Protein AF-A0A523GHW2-F1 (afdb_monomer_lite)

Structure (mmCIF, N/CA/C/O backbone):
data_AF-A0A523GHW2-F1
#
_entry.id   AF-A0A523GHW2-F1
#
loop_
_atom_site.group_PDB
_atom_site.id
_atom_site.type_symbol
_atom_site.label_atom_id
_atom_site.label_alt_id
_atom_site.label_comp_id
_atom_site.label_asym_id
_atom_site.label_entity_id
_atom_site.label_seq_id
_atom_site.pdbx_PDB_ins_code
_atom_site.Cartn_x
_atom_site.Cartn_y
_atom_site.Cartn_z
_atom_site.occupancy
_atom_site.B_iso_or_equiv
_atom_site.auth_seq_id
_atom_site.auth_comp_id
_atom_site.auth_asym_id
_atom_site.auth_atom_id
_atom_site.pdbx_PDB_model_num
ATOM 1 N N . MET A 1 1 ? -1.412 15.792 25.652 1.00 58.47 1 MET A N 1
ATOM 2 C CA . MET A 1 1 ? -0.985 14.389 25.866 1.00 58.47 1 MET A CA 1
ATOM 3 C C . MET A 1 1 ? 0.056 14.273 26.996 1.00 58.47 1 MET A C 1
ATOM 5 O O . MET A 1 1 ? 1.171 13.841 26.747 1.00 58.47 1 MET A O 1
ATOM 9 N N . SER A 1 2 ? -0.250 14.679 28.235 1.00 58.81 2 SER A N 1
ATOM 10 C CA . SER A 1 2 ? 0.747 14.710 29.337 1.00 58.81 2 SER A CA 1
ATOM 11 C C . SER A 1 2 ? 0.295 14.015 30.625 1.00 58.81 2 SER A C 1
ATOM 13 O O . SER A 1 2 ? 0.980 14.093 31.640 1.00 58.81 2 SER A O 1
ATOM 15 N N . SER A 1 3 ? -0.859 13.351 30.600 1.00 72.12 3 SER A N 1
ATOM 16 C CA . SER A 1 3 ? -1.414 12.587 31.715 1.00 72.12 3 SER A CA 1
ATOM 17 C C . SER A 1 3 ? -2.162 11.365 31.181 1.00 72.12 3 SER A C 1
ATOM 19 O O . SER A 1 3 ? -2.544 11.329 30.008 1.00 72.12 3 SER A O 1
ATOM 21 N N . GLY A 1 4 ? -2.354 10.369 32.044 1.00 80.81 4 GLY A N 1
ATOM 22 C CA . GLY A 1 4 ? -3.012 9.113 31.690 1.00 80.81 4 GLY A CA 1
ATOM 23 C C . GLY A 1 4 ? -2.062 8.072 31.101 1.00 80.81 4 GLY A C 1
ATOM 24 O O . GLY A 1 4 ? -0.907 8.356 30.781 1.00 80.81 4 GLY A O 1
ATOM 25 N N . GLN A 1 5 ? -2.561 6.845 31.003 1.00 91.38 5 GLN A N 1
ATOM 26 C CA . GLN A 1 5 ? -1.848 5.727 30.402 1.00 91.38 5 GLN A CA 1
ATOM 27 C C . GLN A 1 5 ? -2.042 5.732 28.886 1.00 91.38 5 GLN A C 1
ATOM 29 O O . GLN A 1 5 ? -3.152 5.932 28.392 1.00 91.38 5 GLN A O 1
ATOM 34 N N . TRP A 1 6 ? -0.955 5.488 28.159 1.00 94.62 6 TRP A N 1
ATOM 35 C CA . TRP A 1 6 ? -0.937 5.461 26.703 1.00 94.62 6 TRP A CA 1
ATOM 36 C C . TRP A 1 6 ? -0.225 4.208 26.222 1.00 94.62 6 TRP A C 1
ATOM 38 O O . TRP A 1 6 ? 0.862 3.890 26.707 1.00 94.62 6 TRP A O 1
ATOM 48 N N . ALA A 1 7 ? -0.808 3.543 25.232 1.00 96.12 7 ALA A N 1
ATOM 49 C CA . ALA A 1 7 ? -0.168 2.448 24.522 1.00 96.12 7 ALA A CA 1
ATOM 50 C C . ALA A 1 7 ? 0.007 2.803 23.051 1.00 96.12 7 ALA A C 1
ATOM 52 O O . ALA A 1 7 ? -0.847 3.445 22.443 1.00 96.12 7 ALA A O 1
ATOM 53 N N . LYS A 1 8 ? 1.129 2.377 22.474 1.00 95.25 8 LYS A N 1
ATOM 54 C CA . LYS A 1 8 ? 1.450 2.608 21.068 1.00 95.25 8 LYS A CA 1
ATOM 55 C C . LYS A 1 8 ? 1.201 1.331 20.273 1.00 95.25 8 LYS A C 1
ATOM 57 O O . LYS A 1 8 ? 1.849 0.321 20.528 1.00 95.25 8 LYS A O 1
ATOM 62 N N . LEU A 1 9 ? 0.310 1.406 19.294 1.00 95.81 9 LEU A N 1
ATOM 63 C CA . LEU A 1 9 ? -0.059 0.313 18.399 1.00 95.81 9 LEU A CA 1
ATOM 64 C C . LEU A 1 9 ? 0.570 0.557 17.025 1.00 95.81 9 LEU A C 1
ATOM 66 O O . LEU A 1 9 ? 0.380 1.624 16.444 1.00 95.81 9 LEU A O 1
ATOM 70 N N . GLY A 1 10 ? 1.350 -0.405 16.534 1.00 95.38 10 GLY A N 1
ATOM 71 C CA . GLY A 1 10 ? 1.987 -0.349 15.217 1.00 95.38 10 GLY A CA 1
ATOM 72 C C . GLY A 1 10 ? 1.177 -1.111 14.175 1.00 95.38 10 GLY A C 1
ATOM 73 O O . GLY A 1 10 ? 0.773 -2.246 14.414 1.00 95.38 10 GLY A O 1
ATOM 74 N N . VAL A 1 11 ? 0.958 -0.488 13.022 1.00 95.00 11 VAL A N 1
ATOM 75 C CA . VAL A 1 11 ? 0.202 -1.039 11.899 1.00 95.00 11 VAL A CA 1
ATOM 76 C C . VAL A 1 11 ? 1.025 -0.916 10.617 1.00 95.00 11 VAL A C 1
ATOM 78 O O . VAL A 1 11 ? 1.455 0.176 10.254 1.00 95.00 11 VAL A O 1
ATOM 81 N N . THR A 1 12 ? 1.227 -2.028 9.910 1.00 94.19 12 THR A N 1
ATOM 82 C CA . THR A 1 12 ? 2.100 -2.102 8.723 1.00 94.19 12 THR A CA 1
ATOM 83 C C . THR A 1 12 ? 1.349 -2.048 7.393 1.00 94.19 12 THR A C 1
ATOM 85 O O . THR A 1 12 ? 1.973 -1.936 6.344 1.00 94.19 12 THR A O 1
ATOM 88 N N . SER A 1 13 ? 0.017 -2.131 7.405 1.00 92.31 13 SER A N 1
ATOM 89 C CA . SER A 1 13 ? -0.799 -2.121 6.188 1.00 92.31 13 SER A CA 1
ATOM 90 C C . SER A 1 13 ? -2.111 -1.361 6.383 1.00 92.31 13 SER A C 1
ATOM 92 O O . SER A 1 13 ? -2.505 -1.019 7.498 1.00 92.31 13 SER A O 1
ATOM 94 N N . LYS A 1 14 ? -2.776 -1.054 5.273 1.00 93.12 14 LYS A N 1
ATOM 95 C CA . LYS A 1 14 ? -4.123 -0.489 5.268 1.00 93.12 14 LYS A CA 1
ATOM 96 C C . LYS A 1 14 ? -5.150 -1.567 5.616 1.00 93.12 14 LYS A C 1
ATOM 98 O O . LYS A 1 14 ? -4.990 -2.719 5.214 1.00 93.12 14 LYS A O 1
ATOM 103 N N . GLY A 1 15 ? -6.207 -1.213 6.343 1.00 93.94 15 GLY A N 1
ATOM 104 C CA . GLY A 1 15 ? -7.308 -2.137 6.628 1.00 93.94 15 GLY A CA 1
ATOM 105 C C . GLY A 1 15 ? -8.015 -1.901 7.957 1.00 93.94 15 GLY A C 1
ATOM 106 O O . GLY A 1 15 ? -7.798 -0.900 8.638 1.00 93.94 15 GLY A O 1
ATOM 107 N N . ILE A 1 16 ? -8.886 -2.848 8.311 1.00 96.69 16 ILE A N 1
ATOM 108 C CA . ILE A 1 16 ? -9.602 -2.869 9.589 1.00 96.69 16 ILE A CA 1
ATOM 109 C C . ILE A 1 16 ? -8.801 -3.702 10.588 1.00 96.69 16 ILE A C 1
ATOM 111 O O . ILE A 1 16 ? -8.471 -4.857 10.324 1.00 96.69 16 ILE A O 1
ATOM 115 N N . TYR A 1 17 ? -8.530 -3.116 11.747 1.00 97.38 17 TYR A N 1
ATOM 116 C CA . TYR A 1 17 ? -7.761 -3.721 12.826 1.00 97.38 17 TYR A CA 1
ATOM 117 C C . TYR A 1 17 ? -8.645 -3.964 14.035 1.00 97.38 17 TYR A C 1
ATOM 119 O O . TYR A 1 17 ? -9.503 -3.144 14.359 1.00 97.38 17 TYR A O 1
ATOM 127 N N . LYS A 1 18 ? -8.406 -5.091 14.706 1.00 97.75 18 LYS A N 1
ATOM 128 C CA . LYS A 1 18 ? -9.123 -5.500 15.910 1.00 97.75 18 LYS A CA 1
ATOM 129 C C . LYS A 1 18 ? -8.248 -5.284 17.141 1.00 97.75 18 LYS A C 1
ATOM 131 O O . LYS A 1 18 ? -7.127 -5.780 17.185 1.00 97.75 18 LYS A O 1
ATOM 136 N N . ILE A 1 19 ? -8.790 -4.588 18.133 1.00 97.62 19 ILE A N 1
ATOM 137 C CA . ILE A 1 19 ? -8.253 -4.474 19.489 1.00 97.62 19 ILE A CA 1
ATOM 138 C C . ILE A 1 19 ? -9.179 -5.301 20.378 1.00 97.62 19 ILE A C 1
ATOM 140 O O . ILE A 1 19 ? -10.290 -4.876 20.686 1.00 97.62 19 ILE A O 1
ATOM 144 N N . ASP A 1 20 ? -8.752 -6.509 20.723 1.00 97.12 20 ASP A N 1
ATOM 145 C CA . ASP A 1 20 ? -9.499 -7.414 21.599 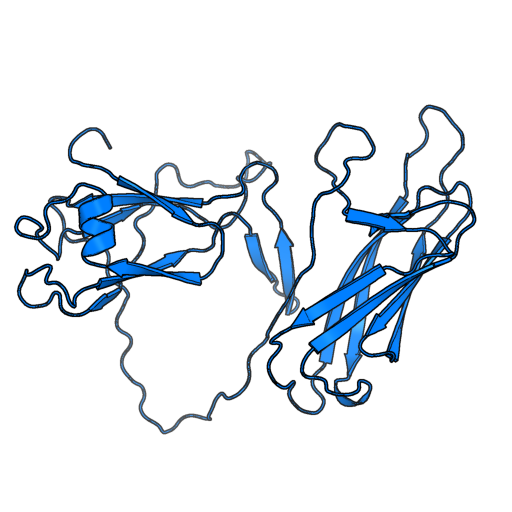1.00 97.12 20 ASP A CA 1
ATOM 146 C C . ASP A 1 20 ? -8.971 -7.386 23.040 1.00 97.12 20 ASP A C 1
ATOM 148 O O . ASP A 1 20 ? -7.997 -6.694 23.355 1.00 97.12 20 ASP A O 1
ATOM 152 N N . PHE A 1 21 ? -9.609 -8.159 23.921 1.00 96.56 21 PHE A N 1
ATOM 153 C CA . PHE A 1 21 ? -9.267 -8.249 25.343 1.00 96.56 21 PHE A CA 1
ATOM 154 C C . PHE A 1 21 ? -7.770 -8.488 25.587 1.00 96.56 21 PHE A C 1
ATOM 156 O O . PHE A 1 21 ? -7.153 -7.868 26.457 1.00 96.56 21 PHE A O 1
ATOM 163 N N . GLN A 1 22 ? -7.161 -9.384 24.807 1.00 96.56 22 GLN A N 1
ATOM 164 C CA . GLN A 1 22 ? -5.746 -9.705 24.954 1.00 96.56 22 GLN A CA 1
ATOM 165 C C . GLN A 1 22 ? -4.869 -8.529 24.514 1.00 96.56 22 GLN A C 1
ATOM 167 O O . GLN A 1 22 ? -3.935 -8.178 25.235 1.00 96.56 22 GLN A O 1
ATOM 172 N N . THR A 1 23 ? -5.219 -7.868 23.407 1.00 96.50 23 THR A N 1
ATOM 173 C CA . THR A 1 23 ? -4.536 -6.652 22.937 1.00 96.50 23 THR A CA 1
ATOM 174 C C . THR A 1 23 ? -4.577 -5.538 23.991 1.00 96.50 23 THR A C 1
ATOM 176 O O . THR A 1 23 ? -3.564 -4.889 24.240 1.00 96.50 23 THR A O 1
ATOM 179 N N . ILE A 1 24 ? -5.720 -5.339 24.658 1.00 95.56 24 ILE A N 1
ATOM 180 C CA . ILE A 1 24 ? -5.884 -4.367 25.754 1.00 95.56 24 ILE A CA 1
ATOM 181 C C . ILE A 1 24 ? -4.948 -4.677 26.932 1.00 95.56 24 ILE A C 1
ATOM 183 O O . ILE A 1 24 ? -4.261 -3.778 27.429 1.00 95.56 24 ILE A O 1
ATOM 187 N N . ARG A 1 25 ? -4.867 -5.947 27.351 1.00 95.19 25 ARG A N 1
ATOM 188 C CA . ARG A 1 25 ? -3.956 -6.364 28.431 1.00 95.19 25 ARG A CA 1
ATOM 189 C C . ARG A 1 25 ? -2.489 -6.220 28.059 1.00 95.19 25 ARG A C 1
ATOM 191 O O . ARG A 1 25 ? -1.694 -5.774 28.880 1.00 95.19 25 ARG A O 1
ATOM 198 N N . GLU A 1 26 ? -2.121 -6.587 26.835 1.00 96.38 26 GLU A N 1
ATOM 199 C CA . GLU A 1 26 ? -0.750 -6.446 26.325 1.00 96.38 26 GLU A CA 1
ATOM 200 C C . GLU A 1 26 ? -0.343 -4.976 26.176 1.00 96.38 26 GLU A C 1
ATOM 202 O O . GLU A 1 26 ? 0.805 -4.617 26.436 1.00 96.38 26 GLU A O 1
ATOM 207 N N . ALA A 1 27 ? -1.305 -4.107 25.857 1.00 94.81 27 ALA A N 1
ATOM 208 C CA . ALA A 1 27 ? -1.167 -2.654 25.905 1.00 94.81 27 ALA A CA 1
ATOM 209 C C . ALA A 1 27 ? -1.049 -2.097 27.343 1.00 94.81 27 ALA A C 1
ATOM 211 O O . ALA A 1 27 ? -0.818 -0.900 27.531 1.00 94.81 27 ALA A O 1
ATOM 212 N N . GLY A 1 28 ? -1.173 -2.958 28.358 1.00 94.31 28 GLY A N 1
ATOM 213 C CA . GLY A 1 28 ? -0.966 -2.655 29.770 1.00 94.31 28 GLY A CA 1
ATOM 214 C C . GLY A 1 28 ? -2.201 -2.134 30.497 1.00 94.31 28 GLY A C 1
ATOM 215 O O . GLY A 1 28 ? -2.077 -1.718 31.648 1.00 94.31 28 GLY A O 1
ATOM 216 N N . PHE A 1 29 ? -3.368 -2.078 29.853 1.00 94.19 29 PHE A N 1
ATOM 217 C CA . PHE A 1 29 ? -4.608 -1.671 30.516 1.00 94.19 29 PHE A CA 1
ATOM 218 C C . PHE A 1 29 ? -5.210 -2.866 31.260 1.00 94.19 29 PHE A C 1
ATOM 220 O O . PHE A 1 29 ? -5.069 -4.005 30.820 1.00 94.19 29 PHE A O 1
ATOM 227 N N . ASP A 1 30 ? -5.883 -2.610 32.381 1.00 92.81 30 ASP A N 1
ATOM 228 C CA . ASP A 1 30 ? -6.641 -3.633 33.104 1.00 92.81 30 ASP A CA 1
ATOM 229 C C . ASP A 1 30 ? -8.100 -3.628 32.620 1.00 92.81 30 ASP A C 1
ATOM 231 O O . ASP A 1 30 ? -8.818 -2.691 32.979 1.00 92.81 30 ASP A O 1
ATOM 235 N N . PRO A 1 31 ? -8.555 -4.638 31.847 1.00 91.81 31 PRO A N 1
ATOM 236 C CA . PRO A 1 31 ? -9.897 -4.685 31.266 1.00 91.81 31 PRO A CA 1
ATOM 237 C C . PRO A 1 31 ? -11.015 -4.510 32.293 1.00 91.81 31 PRO A C 1
ATOM 239 O O . PRO A 1 31 ? -12.008 -3.859 31.995 1.00 91.81 31 PRO A O 1
ATOM 242 N N . ALA A 1 32 ? -10.819 -4.992 33.527 1.00 88.69 32 ALA A N 1
ATOM 243 C CA . ALA A 1 32 ? -11.811 -4.885 34.599 1.00 88.69 32 ALA A CA 1
ATOM 244 C C . ALA A 1 32 ? -12.000 -3.450 35.131 1.00 88.69 32 ALA A C 1
ATOM 246 O O . ALA A 1 32 ? -12.907 -3.194 35.921 1.00 88.69 32 ALA A O 1
ATOM 247 N N . SER A 1 33 ? -11.120 -2.521 34.748 1.00 87.81 33 SER A N 1
ATOM 248 C CA . SER A 1 33 ? -11.112 -1.127 35.210 1.00 87.81 33 SER A CA 1
ATOM 249 C C . SER A 1 33 ? -11.404 -0.109 34.103 1.00 87.81 33 SER A C 1
ATOM 251 O O . SER A 1 33 ? -11.428 1.097 34.366 1.00 87.81 33 SER A O 1
ATOM 253 N N . ILE A 1 34 ? -11.590 -0.569 32.862 1.00 90.19 34 ILE A N 1
ATOM 254 C CA . ILE A 1 34 ? -11.793 0.307 31.709 1.00 90.19 34 ILE A CA 1
ATOM 255 C C . ILE A 1 34 ? -13.248 0.754 31.655 1.00 90.19 34 ILE A C 1
ATOM 257 O O . ILE A 1 34 ? -14.156 -0.063 31.641 1.00 90.19 34 ILE A O 1
ATOM 261 N N . VAL A 1 35 ? -13.458 2.064 31.534 1.00 91.88 35 VAL A N 1
ATOM 262 C CA . VAL A 1 35 ? -14.740 2.611 31.079 1.00 91.88 35 VAL A CA 1
ATOM 263 C C . VAL A 1 35 ? -14.744 2.529 29.555 1.00 91.88 35 VAL A C 1
ATOM 265 O O . VAL A 1 35 ? -14.015 3.274 28.894 1.00 91.88 35 VAL A O 1
ATOM 268 N N . THR A 1 36 ? -15.509 1.593 29.001 1.00 92.38 36 THR A N 1
ATOM 269 C CA . THR A 1 36 ? -15.463 1.202 27.580 1.00 92.38 36 THR A CA 1
ATOM 270 C C . THR A 1 36 ? -15.807 2.349 26.628 1.00 92.38 36 THR A C 1
ATOM 272 O O . THR A 1 36 ? -15.166 2.522 25.583 1.00 92.38 36 THR A O 1
ATOM 275 N N . ASP A 1 37 ? -16.741 3.207 27.035 1.00 93.25 37 ASP A N 1
ATOM 276 C CA . ASP A 1 37 ? -17.121 4.420 26.312 1.00 93.25 37 ASP A CA 1
ATOM 277 C C . ASP A 1 37 ? -15.992 5.452 26.221 1.00 93.25 37 ASP A C 1
ATOM 279 O O . ASP A 1 37 ? -15.955 6.241 25.277 1.00 93.25 37 ASP A O 1
ATOM 283 N N . ASN A 1 38 ? -15.027 5.422 27.142 1.00 94.75 38 ASN A N 1
ATOM 284 C CA . ASN A 1 38 ? -13.907 6.363 27.183 1.00 94.75 38 ASN A CA 1
ATOM 285 C C . ASN A 1 38 ? -12.653 5.851 26.465 1.00 94.75 38 ASN A C 1
ATOM 287 O O . ASN A 1 38 ? -11.591 6.476 26.556 1.00 94.75 38 ASN A O 1
ATOM 291 N N . ILE A 1 39 ? -12.734 4.716 25.771 1.00 95.50 39 ILE A N 1
ATOM 292 C CA . ILE A 1 39 ? -11.622 4.234 24.953 1.00 95.50 39 ILE A CA 1
ATOM 293 C C . ILE A 1 39 ? -11.467 5.163 23.748 1.00 95.50 39 ILE A C 1
ATOM 295 O O . ILE A 1 39 ? -12.411 5.368 22.983 1.00 95.50 39 ILE A O 1
ATOM 299 N N . GLN A 1 40 ? -10.262 5.705 23.585 1.00 96.75 40 GLN A N 1
ATOM 300 C CA . GLN A 1 40 ? -9.909 6.660 22.539 1.00 96.75 40 GLN A CA 1
ATOM 301 C C . GLN A 1 40 ? -8.675 6.174 21.784 1.00 96.75 40 GLN A C 1
ATOM 303 O O . GLN A 1 40 ? -7.738 5.625 22.373 1.00 96.75 40 GLN A O 1
ATOM 308 N N . LEU A 1 41 ? -8.652 6.415 20.474 1.00 96.94 41 LEU A N 1
ATOM 309 C CA . LEU A 1 41 ? -7.533 6.049 19.615 1.00 96.94 41 LEU A CA 1
ATOM 310 C C . LEU A 1 41 ? -7.107 7.242 18.767 1.00 96.94 41 LEU A C 1
ATOM 312 O O . LEU A 1 41 ? -7.867 7.732 17.936 1.00 96.94 41 LEU A O 1
ATOM 316 N N . PHE A 1 42 ? -5.868 7.686 18.932 1.00 95.81 42 PHE A N 1
ATOM 317 C CA . PHE A 1 42 ? -5.334 8.852 18.235 1.00 95.81 42 PHE A CA 1
ATOM 318 C C . PHE A 1 42 ? -4.267 8.446 17.231 1.00 95.81 42 PHE A C 1
ATOM 320 O O . PHE A 1 42 ? -3.381 7.659 17.541 1.00 95.81 42 PHE A O 1
ATOM 327 N N . GLY A 1 43 ? -4.310 8.998 16.028 1.00 92.25 43 GLY A N 1
ATOM 328 C CA . GLY A 1 43 ? -3.336 8.658 14.999 1.00 92.25 43 GLY A CA 1
ATOM 329 C C . GLY A 1 43 ? -3.677 9.295 13.668 1.00 92.25 43 GLY A C 1
ATOM 330 O O . GLY A 1 43 ? -4.836 9.598 13.393 1.00 92.25 43 GLY A O 1
ATOM 331 N N . GLN A 1 44 ? -2.645 9.504 12.862 1.00 81.44 44 GLN A N 1
ATOM 332 C CA . GLN A 1 44 ? -2.750 9.931 11.473 1.00 81.44 44 GLN A CA 1
ATOM 333 C C . GLN A 1 44 ? -1.892 8.965 10.663 1.00 81.44 44 GLN A C 1
ATOM 335 O O . GLN A 1 44 ? -0.667 9.068 10.660 1.00 81.44 44 GLN A O 1
ATOM 340 N N . GLY A 1 45 ? -2.539 7.957 10.077 1.00 76.31 45 GLY A N 1
ATOM 341 C CA . GLY A 1 45 ? -1.943 7.169 9.000 1.00 76.31 45 GLY A CA 1
ATOM 342 C C . GLY A 1 45 ? -2.013 7.932 7.674 1.00 76.31 45 GLY A C 1
ATOM 343 O O . GLY A 1 45 ? -2.230 9.144 7.657 1.00 76.31 45 GLY A O 1
ATOM 344 N N . GLY A 1 46 ? -1.898 7.212 6.560 1.00 78.75 46 GLY A N 1
ATOM 345 C CA . GLY A 1 46 ? -2.242 7.759 5.243 1.00 78.75 46 GLY A CA 1
ATOM 346 C C . GLY A 1 46 ? -1.098 8.478 4.546 1.00 78.75 46 GLY A C 1
ATOM 347 O O . GLY A 1 46 ? -1.321 9.458 3.840 1.00 78.75 46 GLY A O 1
ATOM 348 N N . GLY A 1 47 ? 0.125 7.976 4.722 1.00 88.06 47 GLY A N 1
ATOM 349 C CA . GLY A 1 47 ? 1.265 8.368 3.906 1.00 88.06 47 GLY A CA 1
ATOM 350 C C . GLY A 1 47 ? 2.314 9.228 4.591 1.00 88.06 47 GLY A C 1
ATOM 351 O O . GLY A 1 47 ? 2.352 9.422 5.806 1.00 88.06 47 GLY A O 1
ATOM 352 N N . MET A 1 48 ? 3.216 9.738 3.757 1.00 89.94 48 MET A N 1
ATOM 353 C CA . MET A 1 48 ? 4.277 10.641 4.181 1.00 89.94 48 MET A CA 1
ATOM 354 C C . MET A 1 48 ? 3.747 12.040 4.454 1.00 89.94 48 MET A C 1
ATOM 356 O O . MET A 1 48 ? 2.820 12.523 3.804 1.00 89.94 48 MET A O 1
ATOM 360 N N . LEU A 1 49 ? 4.443 12.750 5.342 1.00 88.00 49 LEU A N 1
ATOM 361 C CA . LEU A 1 49 ? 4.240 14.183 5.462 1.00 88.00 49 LEU A CA 1
ATOM 362 C C . LEU A 1 49 ? 4.521 14.877 4.116 1.00 88.00 49 LEU A C 1
ATOM 364 O O . LEU A 1 49 ? 5.531 14.571 3.463 1.00 88.00 49 LEU A O 1
ATOM 368 N N . PRO A 1 50 ? 3.667 15.838 3.714 1.00 87.50 50 PRO A N 1
ATOM 369 C CA . PRO A 1 50 ? 3.894 16.619 2.512 1.00 87.50 50 PRO A CA 1
ATOM 370 C C . PRO A 1 50 ? 5.258 17.307 2.545 1.00 87.50 50 PRO A C 1
ATOM 372 O O . PRO A 1 50 ? 5.643 17.919 3.539 1.00 87.50 50 PRO A O 1
ATOM 375 N N . GLN A 1 51 ? 5.979 17.241 1.426 1.00 86.88 51 GLN A N 1
ATOM 376 C CA . GLN A 1 51 ? 7.291 17.883 1.298 1.00 86.88 51 GLN A CA 1
ATOM 377 C C . GLN A 1 51 ? 7.177 19.411 1.194 1.00 86.88 51 GLN A C 1
ATOM 379 O O . GLN A 1 51 ? 8.073 20.139 1.613 1.00 86.88 51 GLN A O 1
ATOM 384 N N . SER A 1 52 ? 6.078 19.909 0.618 1.00 89.50 52 SER A N 1
ATOM 385 C CA . SER A 1 52 ? 5.829 21.345 0.523 1.00 89.50 52 SER A CA 1
ATOM 386 C C . SER A 1 52 ? 5.334 21.894 1.856 1.00 89.50 52 SER A C 1
ATOM 388 O O . SER A 1 52 ? 4.290 21.488 2.360 1.00 89.50 52 SER A O 1
ATOM 390 N N . ASN A 1 53 ? 6.029 22.911 2.367 1.00 88.88 53 ASN A N 1
ATOM 391 C CA . ASN A 1 53 ? 5.648 23.619 3.591 1.00 88.88 53 ASN A CA 1
ATOM 392 C C . ASN A 1 53 ? 4.330 24.408 3.470 1.00 88.88 53 ASN A C 1
ATOM 394 O O . ASN A 1 53 ? 3.820 24.883 4.481 1.00 88.88 53 ASN A O 1
ATOM 398 N N . GLN A 1 54 ? 3.805 24.588 2.253 1.00 91.56 54 GLN A N 1
ATOM 399 C CA . GLN A 1 54 ? 2.534 25.277 2.007 1.00 91.56 54 GLN A CA 1
ATOM 400 C C . GLN A 1 54 ? 1.319 24.352 2.136 1.00 91.56 54 GLN A C 1
ATOM 402 O O . GLN A 1 54 ? 0.195 24.839 2.237 1.00 91.56 54 GLN A O 1
ATOM 407 N N . ILE A 1 55 ? 1.522 23.031 2.118 1.00 87.69 55 ILE A N 1
ATOM 408 C CA . ILE A 1 55 ? 0.428 22.071 2.262 1.00 87.69 55 ILE A CA 1
ATOM 409 C C . ILE A 1 55 ? 0.055 21.991 3.742 1.00 87.69 55 ILE A C 1
ATOM 411 O O . ILE A 1 55 ? 0.908 21.791 4.610 1.00 87.69 55 ILE A O 1
ATOM 415 N N . ALA A 1 56 ? -1.234 22.182 4.024 1.00 85.25 56 ALA A N 1
ATOM 416 C CA . ALA A 1 56 ? -1.757 22.129 5.378 1.00 85.25 56 ALA A CA 1
ATOM 417 C C . ALA A 1 56 ? -1.512 20.749 5.999 1.00 85.25 56 ALA A C 1
ATOM 419 O O . ALA A 1 56 ? -1.668 19.714 5.354 1.00 85.25 56 ALA A O 1
ATOM 420 N N . ARG A 1 57 ? -1.161 20.756 7.282 1.00 82.00 57 ARG A N 1
ATOM 421 C CA . ARG A 1 57 ? -0.979 19.558 8.096 1.00 82.00 57 ARG A CA 1
ATOM 422 C C . ARG A 1 57 ? -1.711 19.748 9.416 1.00 82.00 57 ARG A C 1
ATOM 424 O O . ARG A 1 57 ? -1.670 20.860 9.954 1.00 82.00 57 ARG A O 1
ATOM 431 N N . PRO A 1 58 ? -2.376 18.709 9.936 1.00 80.88 58 PRO A N 1
ATOM 432 C CA . PRO A 1 58 ? -2.964 18.780 11.262 1.00 80.88 58 PRO A CA 1
ATOM 433 C C . PRO A 1 58 ? -1.906 19.184 12.295 1.00 80.88 58 PRO A C 1
ATOM 435 O O . PRO A 1 58 ? -0.775 18.700 12.269 1.00 80.88 58 PRO A O 1
ATOM 438 N N . SER A 1 59 ? -2.264 20.102 13.190 1.00 81.69 59 SER A N 1
ATOM 439 C CA . SER A 1 59 ? -1.370 20.561 14.258 1.00 81.69 59 SER A CA 1
ATOM 440 C C . SER A 1 59 ? -1.249 19.565 15.410 1.00 81.69 59 SER A C 1
ATOM 442 O O . SER A 1 59 ? -0.315 19.666 16.198 1.00 81.69 59 SER A O 1
ATOM 444 N N . ASP A 1 60 ? -2.204 18.643 15.519 1.00 86.00 60 ASP A N 1
ATOM 445 C CA . ASP A 1 60 ? -2.285 17.630 16.567 1.00 86.00 60 ASP A CA 1
ATOM 446 C C . ASP A 1 60 ? -2.814 16.316 15.979 1.00 86.00 60 ASP A C 1
ATOM 448 O O . ASP A 1 60 ? -3.335 16.309 14.857 1.00 86.00 60 ASP A O 1
ATOM 452 N N . LEU A 1 61 ? -2.685 15.218 16.725 1.00 87.75 61 LEU A N 1
ATOM 453 C CA . LEU A 1 61 ? -3.260 13.926 16.366 1.00 87.75 61 LEU A CA 1
ATOM 454 C C . LEU A 1 61 ? -4.786 14.005 16.311 1.00 87.75 61 LEU A C 1
ATOM 456 O O . LEU A 1 61 ? -5.428 14.727 17.072 1.00 87.75 61 LEU A O 1
ATOM 460 N N . GLN A 1 62 ? -5.372 13.227 15.404 1.00 91.19 62 GLN A N 1
ATOM 461 C CA . GLN A 1 62 ? -6.820 13.130 15.269 1.00 91.19 62 GLN A CA 1
ATOM 462 C C . GLN A 1 62 ? -7.322 11.844 15.908 1.00 91.19 62 GLN A C 1
ATOM 464 O O . GLN A 1 62 ? -6.657 10.807 15.854 1.00 91.19 62 GLN A O 1
ATOM 469 N N . GLU A 1 63 ? -8.501 11.930 16.513 1.00 95.06 63 GLU A N 1
ATOM 470 C CA . GLU A 1 63 ? -9.187 10.768 17.054 1.00 95.06 63 GLU A CA 1
ATOM 471 C C . GLU A 1 63 ? -9.836 9.951 15.926 1.00 95.06 63 GLU A C 1
ATOM 473 O O . GLU A 1 63 ? -10.579 10.476 15.081 1.00 95.06 63 GLU A O 1
ATOM 478 N N . ASN A 1 64 ? -9.547 8.654 15.931 1.00 95.56 64 ASN A N 1
ATOM 479 C CA . ASN A 1 64 ? -10.073 7.664 15.006 1.00 95.56 64 ASN A CA 1
ATOM 480 C C . ASN A 1 64 ? -11.409 7.147 15.534 1.00 95.56 64 ASN A C 1
ATOM 482 O O . ASN A 1 64 ? -11.567 6.904 16.727 1.00 95.56 64 ASN A O 1
ATOM 486 N N . ALA A 1 65 ? -12.378 6.993 14.634 1.00 96.56 65 ALA A N 1
ATOM 487 C CA . ALA A 1 65 ? -13.678 6.450 14.990 1.00 96.56 65 ALA A CA 1
ATOM 488 C C . ALA A 1 65 ? -13.567 4.948 15.280 1.00 96.56 65 ALA A C 1
ATOM 490 O O . ALA A 1 65 ? -12.939 4.208 14.520 1.00 96.56 65 ALA A O 1
ATOM 491 N N . LEU A 1 66 ? -14.195 4.518 16.371 1.00 97.12 66 LEU A N 1
ATOM 492 C CA . LEU A 1 66 ? -14.174 3.140 16.844 1.00 97.12 66 LEU A CA 1
ATOM 493 C C . LEU A 1 66 ? -15.535 2.477 16.624 1.00 97.12 66 LEU A C 1
ATOM 495 O O . LEU A 1 66 ? -16.583 3.067 16.899 1.00 97.12 66 LEU A O 1
ATOM 499 N N . TYR A 1 67 ? -15.521 1.237 16.143 1.00 96.56 67 TYR A N 1
ATOM 500 C CA . TYR A 1 67 ? -16.688 0.361 16.152 1.00 96.56 67 TYR A CA 1
ATOM 501 C C . TYR A 1 67 ? -16.554 -0.622 17.310 1.00 96.56 67 TYR A C 1
ATOM 503 O O . TYR A 1 67 ? -15.553 -1.329 17.410 1.00 96.56 67 TYR A O 1
ATOM 511 N N . ARG A 1 68 ? -17.538 -0.626 18.205 1.00 95.19 68 ARG A N 1
ATOM 512 C CA . ARG A 1 68 ? -17.518 -1.362 19.472 1.00 95.19 68 ARG A CA 1
ATOM 513 C C . ARG A 1 68 ? -18.454 -2.558 19.371 1.00 95.19 68 ARG A C 1
ATOM 515 O O . ARG A 1 68 ? -19.559 -2.408 18.855 1.00 95.19 68 ARG A O 1
ATOM 522 N N . VAL A 1 69 ? -18.003 -3.720 19.830 1.00 95.94 69 VAL A N 1
ATOM 523 C CA . VAL A 1 69 ? -18.789 -4.958 19.820 1.00 95.94 69 VAL A CA 1
ATOM 524 C C . VAL A 1 69 ? -18.736 -5.587 21.204 1.00 95.94 69 VAL A C 1
ATOM 526 O O . VAL A 1 69 ? -17.641 -5.885 21.678 1.00 95.94 69 VAL A O 1
ATOM 529 N N . GLY A 1 70 ? -19.907 -5.788 21.816 1.00 92.94 70 GLY A N 1
ATOM 530 C CA . GLY A 1 70 ? -20.045 -6.419 23.133 1.00 92.94 70 GLY A CA 1
ATOM 531 C C . GLY A 1 70 ? -19.794 -5.490 24.323 1.00 92.94 70 GLY A C 1
ATOM 532 O O . GLY A 1 70 ? -19.809 -5.950 25.448 1.00 92.94 70 GLY A O 1
ATOM 533 N N . LEU A 1 71 ? -19.575 -4.190 24.091 1.00 90.62 71 LEU A N 1
ATOM 534 C CA . LEU A 1 71 ? -19.200 -3.220 25.130 1.00 90.62 71 LEU A CA 1
ATOM 535 C C . LEU A 1 71 ? -20.400 -2.453 25.723 1.00 90.62 71 LEU A C 1
ATOM 537 O O . LEU A 1 71 ? -20.218 -1.370 26.280 1.00 90.62 71 LEU A O 1
ATOM 541 N N . GLU A 1 72 ? -21.631 -2.947 25.547 1.00 85.38 72 GLU A N 1
ATOM 542 C CA . GLU A 1 72 ? -22.865 -2.252 25.950 1.00 85.38 72 GLU A CA 1
ATOM 543 C C . GLU A 1 72 ? -23.157 -2.296 27.460 1.00 85.38 72 GLU A C 1
ATOM 545 O O . GLU A 1 72 ? -24.058 -1.598 27.929 1.00 85.38 72 GLU A O 1
ATOM 550 N N . ASP A 1 73 ? -22.438 -3.125 28.216 1.00 85.62 73 ASP A N 1
ATOM 551 C CA . ASP A 1 73 ? -22.608 -3.319 29.659 1.00 85.62 73 ASP A CA 1
ATOM 552 C C . ASP A 1 73 ? -21.517 -2.637 30.505 1.00 85.62 73 ASP A C 1
ATOM 554 O O . ASP A 1 73 ? -21.410 -2.901 31.705 1.00 85.62 73 ASP A O 1
ATOM 558 N N . ASP A 1 74 ? -20.721 -1.756 29.886 1.00 81.50 74 ASP A N 1
ATOM 559 C CA . ASP A 1 74 ? -19.527 -1.124 30.466 1.00 81.50 74 ASP A CA 1
ATOM 560 C C . ASP A 1 74 ? -18.448 -2.140 30.939 1.00 81.50 74 ASP A C 1
ATOM 562 O O . ASP A 1 74 ? -17.519 -1.771 31.663 1.00 81.50 74 ASP A O 1
ATOM 566 N N . SER A 1 75 ? -18.576 -3.412 30.526 1.00 86.38 75 SER A N 1
ATOM 567 C CA . SER A 1 75 ? -17.634 -4.544 30.531 1.00 86.38 75 SER A CA 1
ATOM 568 C C . SER A 1 75 ? -16.587 -4.478 29.415 1.00 86.38 75 SER A C 1
ATOM 570 O O . SER A 1 75 ? -16.972 -4.241 28.277 1.00 86.38 75 SER A O 1
ATOM 572 N N . PHE A 1 76 ? -15.300 -4.756 29.650 1.00 93.62 76 PHE A N 1
ATOM 573 C CA . PHE A 1 76 ? -14.444 -5.271 28.569 1.00 93.62 76 PHE A CA 1
ATOM 574 C C . PHE A 1 76 ? -14.172 -6.752 28.831 1.00 93.62 76 PHE A C 1
ATOM 576 O O . PHE A 1 76 ? -13.143 -7.129 29.404 1.00 93.62 76 PHE A O 1
ATOM 583 N N . ASP A 1 77 ? -15.111 -7.590 28.415 1.00 94.06 77 ASP A N 1
ATOM 584 C CA . ASP A 1 77 ? -15.095 -9.032 28.593 1.00 94.06 77 ASP A CA 1
ATOM 585 C C . ASP A 1 77 ? -14.249 -9.738 27.522 1.00 94.06 77 ASP A C 1
ATOM 587 O O . ASP A 1 77 ? -13.770 -9.171 26.537 1.00 94.06 77 ASP A O 1
ATOM 591 N N . ALA A 1 78 ? -14.031 -11.040 27.720 1.00 94.75 78 ALA A N 1
ATOM 592 C CA . ALA A 1 78 ? -13.153 -11.844 26.871 1.00 94.75 78 ALA A CA 1
ATOM 593 C C . ALA A 1 78 ? -13.628 -11.963 25.410 1.00 94.75 78 ALA A C 1
ATOM 595 O O . ALA A 1 78 ? -12.828 -12.309 24.537 1.00 94.75 78 ALA A O 1
ATOM 596 N N . THR A 1 79 ? -14.915 -11.727 25.146 1.00 95.44 79 THR A N 1
ATOM 597 C CA . THR A 1 79 ? -15.506 -11.767 23.801 1.00 95.44 79 THR A CA 1
ATOM 598 C C . THR A 1 79 ? -15.510 -10.419 23.100 1.00 95.44 79 THR A C 1
ATOM 600 O O . THR A 1 79 ? -15.777 -10.377 21.896 1.00 95.44 79 THR A O 1
ATOM 603 N N . ASP A 1 80 ? -15.194 -9.348 23.819 1.00 96.25 80 ASP A N 1
ATOM 604 C CA . ASP A 1 80 ? -15.411 -7.999 23.330 1.00 96.25 80 ASP A CA 1
ATOM 605 C C . ASP A 1 80 ? -14.206 -7.503 22.554 1.00 96.25 80 ASP A C 1
ATOM 607 O O . ASP A 1 80 ? -13.056 -7.937 22.734 1.00 96.25 80 ASP A O 1
ATOM 611 N N . TYR A 1 81 ? -14.481 -6.591 21.632 1.00 97.38 81 TYR A N 1
ATOM 612 C CA . TYR A 1 81 ? -13.441 -5.997 20.820 1.00 97.38 81 TYR A CA 1
ATOM 613 C C . TYR A 1 81 ? -13.870 -4.674 20.209 1.00 97.38 81 TYR A C 1
ATOM 615 O O . TYR A 1 81 ? -15.046 -4.333 20.064 1.00 97.38 81 TYR A O 1
ATOM 623 N N . ILE A 1 82 ? -12.849 -3.944 19.787 1.00 97.50 82 ILE A N 1
ATOM 624 C CA . ILE A 1 82 ? -12.976 -2.696 19.060 1.00 97.50 82 ILE A CA 1
ATOM 625 C C . ILE A 1 82 ? -12.367 -2.877 17.682 1.00 97.50 82 ILE A C 1
ATOM 627 O O . ILE A 1 82 ? -11.283 -3.445 17.542 1.00 97.50 82 ILE A O 1
ATOM 631 N N . LEU A 1 83 ? -13.051 -2.367 16.664 1.00 97.75 83 LEU A N 1
ATOM 632 C CA . LEU A 1 83 ? -12.516 -2.236 15.320 1.00 97.75 83 LEU A CA 1
ATOM 633 C C . LEU A 1 83 ? -12.206 -0.775 15.016 1.00 97.75 83 LEU A C 1
ATOM 635 O O . LEU A 1 83 ? -12.989 0.121 15.337 1.00 97.75 83 LEU A O 1
ATOM 639 N N . PHE A 1 84 ? -11.086 -0.545 14.343 1.00 96.88 84 PHE A N 1
ATOM 640 C CA . PHE A 1 84 ? -10.757 0.749 13.758 1.00 96.88 84 PHE A CA 1
ATOM 641 C C . PHE A 1 84 ? -10.166 0.559 12.365 1.00 96.88 84 PHE A C 1
ATOM 643 O O . PHE A 1 84 ? -9.579 -0.478 12.055 1.00 96.88 84 PHE A O 1
ATOM 650 N N . PHE A 1 85 ? -10.330 1.568 11.519 1.00 95.69 85 PHE A N 1
ATOM 651 C CA . PHE A 1 85 ? -9.721 1.593 10.198 1.00 95.69 85 PHE A CA 1
ATOM 652 C C . PHE A 1 85 ? -8.383 2.327 10.251 1.00 95.69 85 PHE A C 1
ATOM 654 O O . PHE A 1 85 ? -8.284 3.407 10.830 1.00 95.69 85 PHE A O 1
ATOM 661 N N . SER A 1 86 ? -7.365 1.740 9.632 1.00 94.88 86 SER A N 1
ATOM 662 C CA . SER A 1 86 ? -6.051 2.344 9.454 1.00 94.88 86 SER A CA 1
ATOM 663 C C . SER A 1 86 ? -5.752 2.477 7.971 1.00 94.88 86 SER A C 1
ATOM 665 O O . SER A 1 86 ? -5.861 1.506 7.226 1.00 94.88 86 SER A O 1
ATOM 667 N N . GLU A 1 87 ? -5.285 3.653 7.561 1.00 91.75 87 GLU A N 1
ATOM 668 C CA . GLU A 1 87 ? -4.746 3.880 6.214 1.00 91.75 87 GLU A CA 1
ATOM 669 C C . GLU A 1 87 ? -3.354 3.247 6.017 1.00 91.75 87 GLU A C 1
ATOM 671 O O . GLU A 1 87 ? -2.862 3.152 4.900 1.00 91.75 87 GLU A O 1
ATOM 676 N N . GLY A 1 88 ? -2.709 2.789 7.096 1.00 94.38 88 GLY A N 1
ATOM 677 C CA . GLY A 1 88 ? -1.345 2.268 7.055 1.00 94.38 88 GLY A CA 1
ATOM 678 C C . GLY A 1 88 ? -0.283 3.364 6.861 1.00 94.38 88 GLY A C 1
ATOM 679 O O . GLY A 1 88 ? -0.586 4.560 6.946 1.00 94.38 88 GLY A O 1
ATOM 680 N N . PRO A 1 89 ? 0.990 2.969 6.671 1.00 94.56 89 PRO A N 1
ATOM 681 C CA . PRO A 1 89 ? 2.102 3.907 6.504 1.00 94.56 89 PRO A CA 1
ATOM 682 C C . PRO A 1 89 ? 2.149 4.542 5.109 1.00 94.56 89 PRO A C 1
ATOM 684 O O . PRO A 1 89 ? 2.652 5.657 4.973 1.00 94.56 89 PRO A O 1
ATOM 687 N N . ASN A 1 90 ? 1.646 3.842 4.090 1.00 93.88 90 ASN A N 1
ATOM 688 C CA . ASN A 1 90 ? 1.665 4.261 2.689 1.00 93.88 90 ASN A CA 1
ATOM 689 C C . ASN A 1 90 ? 0.442 5.124 2.354 1.00 93.88 90 ASN A C 1
ATOM 691 O O . ASN A 1 90 ? -0.541 5.142 3.093 1.00 93.88 90 ASN A O 1
ATOM 695 N N . LEU A 1 91 ? 0.512 5.854 1.241 1.00 91.50 91 LEU A N 1
ATOM 696 C CA . LEU A 1 91 ? -0.622 6.601 0.700 1.00 91.50 91 LEU A CA 1
ATOM 697 C C . LEU A 1 91 ? -1.225 5.835 -0.476 1.00 91.50 91 LEU A C 1
ATOM 699 O O . LEU A 1 91 ? -0.520 5.506 -1.430 1.00 91.50 91 LEU A O 1
ATOM 703 N N . GLU A 1 92 ? -2.535 5.601 -0.412 1.00 89.50 92 GLU A N 1
ATOM 704 C CA . GLU A 1 92 ? -3.291 4.880 -1.437 1.00 89.50 92 GL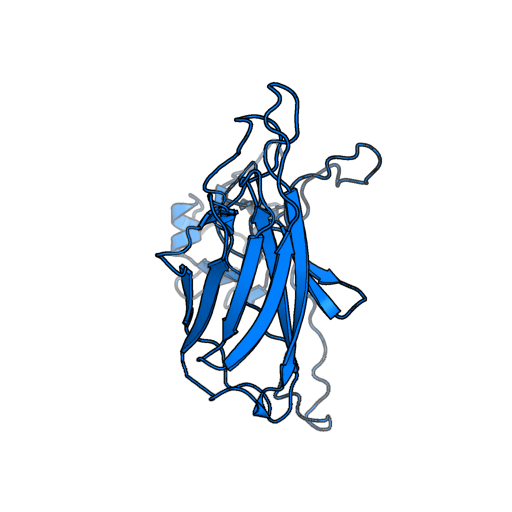U A CA 1
ATOM 705 C C . GLU A 1 92 ? -4.653 5.535 -1.656 1.00 89.50 92 GLU A C 1
ATOM 707 O O . GLU A 1 92 ? -5.481 5.570 -0.738 1.00 89.50 92 GLU A O 1
ATOM 712 N N . TYR A 1 93 ? -4.911 6.029 -2.866 1.00 87.62 93 TYR A N 1
ATOM 713 C CA . TYR A 1 93 ? -6.217 6.580 -3.234 1.00 87.62 93 TYR A CA 1
ATOM 714 C C . TYR A 1 93 ? -6.464 6.500 -4.740 1.00 87.62 93 TYR A C 1
ATOM 716 O O . TYR A 1 93 ? -5.531 6.404 -5.531 1.00 87.62 93 TYR A O 1
ATOM 724 N N . ILE A 1 94 ? -7.733 6.561 -5.142 1.00 86.94 94 ILE A N 1
ATOM 725 C CA . ILE A 1 94 ? -8.116 6.716 -6.547 1.00 86.94 94 ILE A CA 1
ATOM 726 C C . ILE A 1 94 ? -8.216 8.212 -6.854 1.00 86.94 94 ILE A C 1
ATOM 728 O O . ILE A 1 94 ? -8.925 8.939 -6.154 1.00 86.94 94 ILE A O 1
ATOM 732 N N . ASN A 1 95 ? -7.487 8.688 -7.865 1.00 86.12 95 ASN A N 1
ATOM 733 C CA . ASN A 1 95 ? -7.544 10.087 -8.284 1.00 86.12 95 ASN A CA 1
ATOM 734 C C . ASN A 1 95 ? -8.840 10.394 -9.066 1.00 86.12 95 ASN A C 1
ATOM 736 O O . ASN A 1 95 ? -9.642 9.513 -9.370 1.00 86.12 95 ASN A O 1
ATOM 740 N N . ASN A 1 96 ? -9.035 11.660 -9.441 1.00 86.94 96 ASN A N 1
ATOM 741 C CA . ASN A 1 96 ? -10.226 12.093 -10.184 1.00 86.94 96 ASN A CA 1
ATOM 742 C C . ASN A 1 96 ? -10.344 11.485 -11.596 1.00 86.94 96 ASN A C 1
ATOM 744 O O . ASN A 1 96 ? -11.408 11.570 -12.203 1.00 86.94 96 ASN A O 1
ATOM 748 N N . GLU A 1 97 ? -9.268 10.898 -12.120 1.00 82.69 97 GLU A N 1
ATOM 749 C CA . GLU A 1 97 ? -9.224 10.219 -13.421 1.00 82.69 97 GLU A CA 1
ATOM 750 C C . GLU A 1 97 ? -9.550 8.721 -13.293 1.00 82.69 97 GLU A C 1
ATOM 752 O O . GLU A 1 97 ? -9.643 8.024 -14.298 1.00 82.69 97 GLU A O 1
ATOM 757 N N . GLY A 1 98 ? -9.755 8.216 -12.070 1.00 79.94 98 GLY A N 1
ATOM 758 C CA . GLY A 1 98 ? -10.033 6.803 -11.811 1.00 79.94 98 GLY A CA 1
ATOM 759 C C . GLY A 1 98 ? -8.780 5.931 -11.683 1.00 79.94 98 GLY A C 1
ATOM 760 O O . GLY A 1 98 ? -8.896 4.709 -11.635 1.00 79.94 98 GLY A O 1
ATOM 761 N N . HIS A 1 99 ? -7.590 6.529 -11.609 1.00 82.31 99 HIS A N 1
ATOM 762 C CA . HIS A 1 99 ? -6.325 5.810 -11.470 1.00 82.31 99 HIS A CA 1
ATOM 763 C C . HIS A 1 99 ? -5.933 5.629 -10.006 1.00 82.31 99 HIS A C 1
ATOM 765 O O . HIS A 1 99 ? -6.090 6.546 -9.195 1.00 82.31 99 HIS A O 1
ATOM 771 N N . LEU A 1 100 ? -5.363 4.466 -9.678 1.00 86.25 100 LEU A N 1
ATOM 772 C CA . LEU A 1 100 ? -4.701 4.273 -8.394 1.00 86.25 100 LEU A CA 1
ATOM 773 C C . LEU A 1 100 ? -3.462 5.162 -8.321 1.00 86.25 100 LEU A C 1
ATOM 775 O O . LEU A 1 100 ? -2.544 5.045 -9.130 1.00 86.25 100 LEU A O 1
ATOM 779 N N . VAL A 1 101 ? -3.415 5.992 -7.289 1.00 88.00 101 VAL A N 1
ATOM 780 C CA . VAL A 1 101 ? -2.200 6.637 -6.818 1.00 88.00 101 VAL A CA 1
ATOM 781 C C . VAL A 1 101 ? -1.706 5.850 -5.616 1.00 88.00 101 VAL A C 1
ATOM 783 O O . VAL A 1 101 ? -2.362 5.806 -4.574 1.00 88.00 101 VAL A O 1
ATOM 786 N N . TYR A 1 102 ? -0.538 5.241 -5.782 1.00 90.69 102 TYR A N 1
ATOM 787 C CA . TYR A 1 102 ? 0.195 4.566 -4.724 1.00 90.69 102 TYR A CA 1
ATOM 788 C C . TYR A 1 102 ? 1.493 5.324 -4.455 1.00 90.69 102 TYR A C 1
ATOM 790 O O . TYR A 1 102 ? 2.252 5.626 -5.376 1.00 90.69 102 TYR A O 1
ATOM 798 N N . GLN A 1 103 ? 1.755 5.630 -3.190 1.00 91.00 103 GLN A N 1
ATOM 799 C CA . GLN A 1 103 ? 3.026 6.189 -2.756 1.00 91.00 103 GLN A CA 1
ATOM 800 C C . GLN A 1 103 ? 3.494 5.450 -1.508 1.00 91.00 103 GLN A C 1
ATOM 802 O O . GLN A 1 103 ? 2.939 5.604 -0.414 1.00 91.00 103 GLN A O 1
ATOM 807 N N . LYS A 1 104 ? 4.565 4.675 -1.680 1.00 92.31 104 LYS A N 1
ATOM 808 C CA . LYS A 1 104 ? 5.252 4.028 -0.570 1.00 92.31 104 LYS A CA 1
ATOM 809 C C . LYS A 1 104 ? 5.936 5.064 0.309 1.00 92.31 104 LYS A C 1
ATOM 811 O O . LYS A 1 104 ? 6.477 6.063 -0.170 1.00 92.31 104 LYS A O 1
ATOM 816 N N . ASN A 1 105 ? 5.887 4.844 1.613 1.00 93.50 105 ASN A N 1
ATOM 817 C CA . ASN A 1 105 ? 6.484 5.754 2.570 1.00 93.50 105 ASN A CA 1
ATOM 818 C C . ASN A 1 105 ? 8.000 5.539 2.659 1.00 93.50 105 ASN A C 1
ATOM 820 O O . ASN A 1 105 ? 8.476 4.484 3.060 1.00 93.50 105 ASN A O 1
ATOM 824 N N . LEU A 1 106 ? 8.758 6.576 2.303 1.00 91.75 106 LEU A N 1
ATOM 825 C CA . LEU A 1 106 ? 10.223 6.552 2.257 1.00 91.75 106 LEU A CA 1
ATOM 826 C C . LEU A 1 106 ? 10.883 6.627 3.642 1.00 91.75 106 LEU A C 1
ATOM 828 O O . LEU A 1 106 ? 12.097 6.461 3.752 1.00 91.75 106 LEU A O 1
ATOM 832 N N . TYR A 1 107 ? 10.116 6.951 4.684 1.00 90.88 107 TYR A N 1
ATOM 833 C CA . TYR A 1 107 ? 10.642 7.276 6.012 1.00 90.88 107 TYR A CA 1
ATOM 834 C C . TYR A 1 107 ? 10.146 6.341 7.115 1.00 90.88 107 TYR A C 1
ATOM 836 O O . TYR A 1 107 ? 10.704 6.359 8.213 1.00 90.88 107 TYR A O 1
ATOM 844 N N . ALA A 1 108 ? 9.100 5.557 6.855 1.00 92.19 108 ALA A N 1
ATOM 845 C CA . ALA A 1 108 ? 8.518 4.637 7.821 1.00 92.19 108 ALA A CA 1
ATOM 846 C C . ALA A 1 108 ? 7.802 3.476 7.125 1.00 92.19 108 ALA A C 1
ATOM 848 O O . ALA A 1 108 ? 7.090 3.674 6.149 1.00 92.19 108 ALA A O 1
ATOM 849 N N . ASP A 1 109 ? 7.923 2.282 7.695 1.00 93.12 109 ASP A N 1
ATOM 850 C CA . ASP A 1 109 ? 7.208 1.063 7.291 1.00 93.12 109 ASP A CA 1
ATOM 851 C C . ASP A 1 109 ? 5.999 0.751 8.195 1.00 93.12 109 ASP A C 1
ATOM 853 O O . ASP A 1 109 ? 5.303 -0.244 8.005 1.00 93.12 109 ASP A O 1
ATOM 857 N N . THR A 1 110 ? 5.757 1.597 9.200 1.00 94.31 110 THR A N 1
ATOM 858 C CA . THR A 1 110 ? 4.772 1.370 10.258 1.00 94.31 110 THR A CA 1
ATOM 859 C C . THR A 1 110 ? 4.059 2.676 10.596 1.00 94.31 110 THR A C 1
ATOM 861 O O . THR A 1 110 ? 4.697 3.671 10.951 1.00 94.31 110 THR A O 1
ATOM 864 N N . ALA A 1 111 ? 2.728 2.669 10.532 1.00 94.56 111 ALA A N 1
ATOM 865 C CA . ALA A 1 111 ? 1.882 3.721 11.082 1.00 94.56 111 ALA A CA 1
ATOM 866 C C . ALA A 1 111 ? 1.606 3.440 12.562 1.00 94.56 111 ALA A C 1
ATOM 868 O O . ALA A 1 111 ? 1.319 2.305 12.943 1.00 94.56 111 ALA A O 1
ATOM 869 N N . TYR A 1 112 ? 1.683 4.473 13.399 1.00 94.25 112 TYR A N 1
ATOM 870 C CA . TYR A 1 112 ? 1.474 4.337 14.837 1.00 94.25 112 TYR A CA 1
ATOM 871 C C . TYR A 1 112 ? 0.197 5.033 15.292 1.00 94.25 112 TYR A C 1
ATOM 873 O O . TYR A 1 112 ? -0.044 6.195 14.962 1.00 94.25 112 TYR A O 1
ATOM 881 N N . TYR A 1 113 ? -0.566 4.324 16.117 1.00 95.88 113 TYR A N 1
ATOM 882 C CA . TYR A 1 113 ? -1.753 4.822 16.798 1.00 95.88 113 TYR A CA 1
ATOM 883 C C . TYR A 1 113 ? -1.526 4.786 18.308 1.00 95.88 113 TYR A C 1
ATOM 885 O O . TYR A 1 113 ? -0.832 3.914 18.830 1.00 95.88 113 TYR A O 1
ATOM 893 N N . LEU A 1 114 ? -2.092 5.754 19.013 1.00 96.19 114 LEU A N 1
ATOM 894 C CA . LEU A 1 114 ? -1.989 5.918 20.452 1.00 96.19 114 LEU A CA 1
ATOM 895 C C . LEU A 1 114 ? -3.342 5.601 21.083 1.00 96.19 114 LEU A C 1
ATOM 897 O O . LEU A 1 114 ? -4.303 6.350 20.919 1.00 96.19 114 LEU A O 1
ATOM 901 N N . LEU A 1 115 ? -3.397 4.477 21.787 1.00 96.75 115 LEU A N 1
ATOM 902 C CA . LEU A 1 115 ? -4.553 4.022 22.547 1.00 96.75 115 LEU A CA 1
ATOM 903 C C . LEU A 1 115 ? -4.503 4.604 23.960 1.00 96.75 115 LEU A C 1
ATOM 905 O O . LEU A 1 115 ? -3.452 4.594 24.608 1.00 96.75 115 LEU A O 1
ATOM 909 N N . THR A 1 116 ? -5.647 5.065 24.452 1.00 95.69 116 THR A N 1
ATOM 910 C CA . THR A 1 116 ? -5.824 5.494 25.840 1.00 95.69 116 THR A CA 1
ATOM 911 C C . THR A 1 116 ? -7.254 5.249 26.316 1.00 95.69 116 THR A C 1
ATOM 913 O O . THR A 1 116 ? -8.161 5.024 25.513 1.00 95.69 116 THR A O 1
ATOM 916 N N . VAL A 1 117 ? -7.447 5.315 27.631 1.00 94.06 117 VAL A N 1
ATOM 917 C CA . VAL A 1 117 ? -8.761 5.361 28.276 1.00 94.06 117 VAL A CA 1
ATOM 918 C C . VAL A 1 117 ? -8.862 6.720 28.955 1.00 94.06 117 VAL A C 1
ATOM 920 O O . VAL A 1 117 ? -8.197 6.981 29.962 1.00 94.06 117 VAL A O 1
ATOM 923 N N . GLY A 1 118 ? -9.616 7.617 28.326 1.00 91.81 118 GLY A N 1
ATOM 924 C CA . GLY A 1 118 ? -9.734 9.011 28.728 1.00 91.81 118 GLY A CA 1
ATOM 925 C C . GLY A 1 118 ? -10.806 9.251 29.791 1.00 91.81 118 GLY A C 1
ATOM 926 O O . GLY A 1 118 ? -11.302 8.346 30.457 1.00 91.81 118 GLY A O 1
ATOM 927 N N . THR A 1 119 ? -11.186 10.519 29.936 1.00 90.62 119 THR A N 1
ATOM 928 C CA . THR A 1 119 ? -12.326 10.952 30.766 1.00 90.62 119 THR A CA 1
ATOM 929 C C . THR A 1 119 ? -13.510 11.436 29.935 1.00 90.62 119 T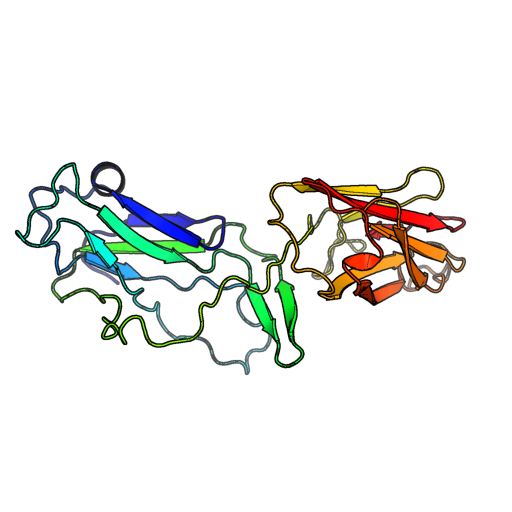HR A C 1
ATOM 931 O O . THR A 1 119 ? -14.516 11.867 30.492 1.00 90.62 119 THR A O 1
ATOM 934 N N . GLN A 1 120 ? -13.361 11.445 28.612 1.00 92.06 120 GLN A N 1
ATOM 935 C CA . GLN A 1 120 ? -14.378 11.856 27.655 1.00 92.06 120 GLN A CA 1
ATOM 936 C C . GLN A 1 120 ? -14.769 10.649 26.816 1.00 92.06 120 GLN A C 1
ATOM 938 O O . GLN A 1 120 ? -13.930 9.782 26.565 1.00 92.06 120 GLN A O 1
ATOM 943 N N . GLN A 1 121 ? -16.012 10.657 26.340 1.00 93.94 121 GLN A N 1
ATOM 944 C CA . GLN A 1 121 ? -16.495 9.654 25.407 1.00 93.94 121 GLN A CA 1
ATOM 945 C C . GLN A 1 121 ? -15.609 9.636 24.158 1.00 93.94 121 GLN A C 1
ATOM 947 O O . GLN A 1 121 ? -15.328 10.681 23.564 1.00 93.94 121 GLN A O 1
ATOM 952 N N . GLY A 1 122 ? -15.160 8.446 23.781 1.00 95.62 122 GLY A N 1
ATOM 953 C CA . GLY A 1 122 ? -14.361 8.239 22.592 1.00 95.62 122 GLY A CA 1
ATOM 954 C C . GLY A 1 122 ? -15.202 8.243 21.326 1.00 95.62 122 GLY A C 1
ATOM 955 O O . GLY A 1 122 ? -16.372 7.849 21.307 1.00 95.62 122 GLY A O 1
ATOM 956 N N . LYS A 1 123 ? -14.582 8.656 20.228 1.00 96.62 123 LYS A N 1
ATOM 957 C CA . LYS A 1 123 ? -15.234 8.763 18.927 1.00 96.62 123 LYS A CA 1
ATOM 958 C C . LYS A 1 123 ? -15.752 7.405 18.459 1.00 96.62 123 LYS A C 1
ATOM 960 O O . LYS A 1 123 ? -15.040 6.401 18.472 1.00 96.62 123 LYS A O 1
ATOM 965 N N . SER A 1 124 ? -16.999 7.385 18.009 1.00 95.44 124 SER A N 1
ATOM 966 C CA . SER A 1 124 ? -17.655 6.203 17.445 1.00 95.44 124 SER A CA 1
ATOM 967 C C . SER A 1 124 ? -17.842 6.365 15.946 1.00 95.44 124 SER A C 1
ATOM 969 O O . SER A 1 124 ? -17.894 7.489 15.446 1.00 95.44 124 SER A O 1
ATOM 971 N N . VAL A 1 125 ? -17.931 5.253 15.220 1.00 94.88 125 VAL A N 1
ATOM 972 C CA . VAL A 1 125 ? -18.372 5.296 13.821 1.00 94.88 125 VAL A CA 1
ATOM 973 C C . VAL A 1 125 ? -19.819 5.780 13.740 1.00 94.88 125 VAL A C 1
ATOM 975 O O . VAL A 1 125 ? -20.657 5.410 14.565 1.00 94.88 125 VAL A O 1
ATOM 978 N N . ASP A 1 126 ? -20.116 6.606 12.740 1.00 91.94 126 ASP A N 1
ATOM 979 C CA . ASP A 1 126 ? -21.474 7.094 12.527 1.00 91.94 126 ASP A CA 1
ATOM 980 C C . ASP A 1 126 ? -22.393 5.941 12.112 1.00 91.94 126 ASP A C 1
ATOM 982 O O . ASP A 1 126 ? -22.065 5.131 11.242 1.00 91.94 126 ASP A O 1
ATOM 986 N N . THR A 1 127 ? -23.579 5.879 12.715 1.00 87.81 127 THR A N 1
ATOM 987 C CA . THR A 1 127 ? -24.606 4.922 12.297 1.00 87.81 127 THR A CA 1
ATOM 988 C C . THR A 1 127 ? -25.396 5.510 11.137 1.00 87.81 127 THR A C 1
ATOM 990 O O . THR A 1 127 ? -26.042 6.549 11.270 1.00 87.81 127 THR A O 1
ATOM 993 N N . ILE A 1 128 ? -25.379 4.827 9.995 1.00 86.88 128 ILE A N 1
ATOM 994 C CA . ILE A 1 128 ? -26.196 5.189 8.836 1.00 86.88 128 ILE A CA 1
ATOM 995 C C . ILE A 1 128 ? -27.450 4.313 8.844 1.00 86.88 128 ILE A C 1
ATOM 997 O O . ILE A 1 128 ? -27.364 3.095 8.993 1.00 86.88 128 ILE A O 1
ATOM 1001 N N . ALA A 1 129 ? -28.625 4.925 8.681 1.00 88.94 129 ALA A N 1
ATOM 1002 C CA . ALA A 1 129 ? -29.882 4.187 8.615 1.00 88.94 129 ALA A CA 1
ATOM 1003 C C . ALA A 1 129 ? -29.883 3.211 7.428 1.00 88.94 129 ALA A C 1
ATOM 1005 O O . ALA A 1 129 ? -29.570 3.593 6.296 1.00 88.94 129 ALA A O 1
ATOM 1006 N N . ASN A 1 130 ? -30.280 1.962 7.684 1.00 85.12 130 ASN A N 1
ATOM 1007 C CA . ASN A 1 130 ? -30.480 0.975 6.631 1.00 85.12 130 ASN A CA 1
ATOM 1008 C C . ASN A 1 130 ? -31.579 1.472 5.671 1.00 85.12 130 ASN A C 1
ATOM 1010 O O . ASN A 1 130 ? -32.697 1.767 6.095 1.00 85.12 130 ASN A O 1
ATOM 1014 N N . LYS A 1 131 ? -31.254 1.581 4.376 1.00 84.50 131 LYS A N 1
ATOM 1015 C CA . LYS A 1 131 ? -32.172 2.065 3.331 1.00 84.50 131 LYS A CA 1
ATOM 1016 C C . LYS A 1 131 ? -33.096 0.974 2.760 1.00 84.50 131 LYS A C 1
ATOM 1018 O O . LYS A 1 131 ? -33.831 1.259 1.812 1.00 84.50 131 LYS A O 1
ATOM 1023 N N . GLY A 1 132 ? -33.077 -0.231 3.334 1.00 86.25 132 GLY A N 1
ATOM 1024 C CA . GLY A 1 132 ? -33.832 -1.404 2.890 1.00 86.25 132 GLY A CA 1
ATOM 1025 C C . GLY A 1 132 ? -33.264 -2.044 1.621 1.00 86.25 132 GLY A C 1
ATOM 1026 O O . GLY A 1 132 ? -32.248 -1.601 1.093 1.00 86.25 132 GLY A O 1
ATOM 1027 N N . ASP A 1 133 ? -33.960 -3.059 1.108 1.00 84.94 133 ASP A N 1
ATOM 1028 C CA . ASP A 1 133 ? -33.470 -3.911 0.010 1.00 84.94 133 ASP A CA 1
ATOM 1029 C C . ASP A 1 133 ? -33.888 -3.427 -1.396 1.00 84.94 133 ASP A C 1
ATOM 1031 O O . ASP A 1 133 ? -33.543 -4.036 -2.404 1.00 84.94 133 ASP A O 1
ATOM 1035 N N . ASN A 1 134 ? -34.622 -2.310 -1.494 1.00 87.19 134 ASN A N 1
ATOM 1036 C CA . ASN A 1 134 ? -35.140 -1.760 -2.759 1.00 87.19 134 ASN A CA 1
ATOM 1037 C C . ASN A 1 134 ? -34.109 -0.904 -3.523 1.00 87.19 134 ASN A C 1
ATOM 1039 O O . ASN A 1 134 ? -34.443 0.160 -4.049 1.00 87.19 134 ASN A O 1
ATOM 1043 N N . HIS A 1 135 ? -32.858 -1.353 -3.592 1.00 85.75 135 HIS A N 1
ATOM 1044 C CA . HIS A 1 135 ? -31.793 -0.693 -4.356 1.00 85.75 135 HIS A CA 1
ATOM 1045 C C . HIS A 1 135 ? -31.124 -1.702 -5.294 1.00 85.75 135 HIS A C 1
ATOM 1047 O O . HIS A 1 135 ? -31.175 -2.903 -5.029 1.00 85.75 135 HIS A O 1
ATOM 1053 N N . PRO A 1 136 ? -30.506 -1.252 -6.400 1.00 87.88 136 PRO A N 1
ATOM 1054 C CA . PRO A 1 136 ? -29.705 -2.135 -7.237 1.00 87.88 136 PRO A CA 1
ATOM 1055 C C . PRO A 1 136 ? -28.628 -2.838 -6.405 1.00 87.88 136 PRO A C 1
ATOM 1057 O O . PRO A 1 136 ? -27.969 -2.204 -5.579 1.00 87.88 136 PRO A O 1
ATOM 1060 N N . VAL A 1 137 ? -28.443 -4.137 -6.636 1.00 87.69 137 VAL A N 1
ATOM 1061 C CA . VAL A 1 137 ? -27.332 -4.881 -6.037 1.00 87.69 137 VAL A CA 1
ATOM 1062 C C . VAL A 1 137 ? -26.029 -4.335 -6.616 1.00 87.69 137 VAL A C 1
ATOM 1064 O O . VAL A 1 137 ? -25.881 -4.243 -7.832 1.00 87.69 137 VAL A O 1
ATOM 1067 N N . ILE A 1 138 ? -25.100 -3.964 -5.738 1.00 87.75 138 ILE A N 1
ATOM 1068 C CA . ILE A 1 138 ? -23.723 -3.637 -6.106 1.00 87.75 138 ILE A CA 1
ATOM 1069 C C . ILE A 1 138 ? -22.891 -4.883 -5.804 1.00 87.75 138 ILE A C 1
ATOM 1071 O O . ILE A 1 138 ? -22.652 -5.202 -4.642 1.00 87.75 138 ILE A O 1
ATOM 1075 N N . ASP A 1 139 ? -22.496 -5.604 -6.847 1.00 89.50 139 ASP A N 1
ATOM 1076 C CA . ASP A 1 139 ? -21.745 -6.865 -6.779 1.00 89.50 139 ASP A CA 1
ATOM 1077 C C . ASP A 1 139 ? -20.334 -6.762 -7.383 1.00 89.50 139 ASP A C 1
ATOM 1079 O O . ASP A 1 139 ? -19.612 -7.753 -7.469 1.00 89.50 139 ASP A O 1
ATOM 1083 N N . SER A 1 140 ? -19.918 -5.553 -7.765 1.00 90.25 140 SER A N 1
ATOM 1084 C CA . SER A 1 140 ? -18.597 -5.262 -8.313 1.00 90.25 140 SER A CA 1
ATOM 1085 C C . SER A 1 140 ? -17.973 -4.044 -7.639 1.00 90.25 140 SER A C 1
ATOM 1087 O O . SER A 1 140 ? -18.656 -3.181 -7.084 1.00 90.25 140 SER A O 1
ATOM 1089 N N . TYR A 1 141 ? -16.646 -3.986 -7.674 1.00 89.56 141 TYR A N 1
ATOM 1090 C CA . TYR A 1 141 ? -15.868 -2.873 -7.151 1.00 89.56 141 TYR A CA 1
ATOM 1091 C C . TYR A 1 141 ? -14.568 -2.721 -7.943 1.00 89.56 141 TYR A C 1
ATOM 1093 O O . TYR A 1 141 ? -14.130 -3.645 -8.631 1.00 89.56 141 TYR A O 1
ATOM 1101 N N . ILE A 1 142 ? -13.937 -1.551 -7.832 1.00 87.56 142 ILE A N 1
ATOM 1102 C CA . ILE A 1 142 ? -12.597 -1.326 -8.377 1.00 87.56 142 ILE A CA 1
ATOM 1103 C C . ILE A 1 142 ? -11.589 -1.921 -7.397 1.00 87.56 142 ILE A C 1
ATOM 1105 O O . ILE A 1 142 ? -11.356 -1.373 -6.319 1.00 87.56 142 ILE A O 1
ATOM 1109 N N . GLY A 1 143 ? -11.024 -3.068 -7.764 1.00 88.12 143 GLY A N 1
ATOM 1110 C CA . GLY A 1 143 ? -9.889 -3.666 -7.072 1.00 88.12 143 GLY A CA 1
ATOM 1111 C C . GLY A 1 143 ? -8.569 -3.130 -7.612 1.00 88.12 143 GLY A C 1
ATOM 1112 O O . GLY A 1 143 ? -8.485 -2.695 -8.759 1.00 88.12 143 GLY A O 1
ATOM 1113 N N . TYR A 1 144 ? -7.529 -3.182 -6.788 1.00 88.50 144 TYR A N 1
ATOM 1114 C CA . TYR A 1 144 ? -6.186 -2.806 -7.196 1.00 88.50 144 TYR A CA 1
ATOM 1115 C C . TYR A 1 144 ? -5.134 -3.661 -6.488 1.00 88.50 144 TYR A C 1
ATOM 1117 O O . TYR A 1 144 ? -5.377 -4.216 -5.417 1.00 88.50 144 TYR A O 1
ATOM 1125 N N . ALA A 1 145 ? -3.965 -3.763 -7.109 1.00 90.38 145 ALA A N 1
ATOM 1126 C CA . ALA A 1 145 ? -2.770 -4.386 -6.562 1.00 90.38 145 ALA A CA 1
ATOM 1127 C C . ALA A 1 145 ? -1.549 -3.604 -7.057 1.00 90.38 145 ALA A C 1
ATOM 1129 O O . ALA A 1 145 ? -1.619 -2.930 -8.085 1.00 90.38 145 ALA A O 1
ATOM 1130 N N . TYR A 1 146 ? -0.447 -3.672 -6.320 1.00 91.88 146 TYR A N 1
ATOM 1131 C CA . TYR A 1 146 ? 0.776 -2.942 -6.637 1.00 91.88 146 TYR A CA 1
ATOM 1132 C C . TYR A 1 146 ? 2.008 -3.777 -6.283 1.00 91.88 146 TYR A C 1
ATOM 1134 O O . TYR A 1 146 ? 1.949 -4.669 -5.434 1.00 91.88 146 TYR A O 1
ATOM 1142 N N . HIS A 1 147 ? 3.131 -3.465 -6.927 1.00 94.56 147 HIS A N 1
ATOM 1143 C CA . HIS A 1 147 ? 4.447 -4.034 -6.647 1.00 94.56 147 HIS A CA 1
ATOM 1144 C C . HIS A 1 147 ? 5.459 -2.892 -6.593 1.00 94.56 147 HIS A C 1
ATOM 1146 O O . HIS A 1 147 ? 5.695 -2.244 -7.604 1.00 94.56 147 HIS A O 1
ATOM 1152 N N . GLU A 1 148 ? 6.003 -2.622 -5.406 1.00 93.25 148 GLU A N 1
ATOM 1153 C CA . GLU A 1 148 ? 7.015 -1.583 -5.182 1.00 93.25 148 GLU A CA 1
ATOM 1154 C C . GLU A 1 148 ? 7.921 -1.979 -4.008 1.00 93.25 148 GLU A C 1
ATOM 1156 O O . GLU A 1 148 ? 7.486 -2.094 -2.853 1.00 93.25 148 GLU A O 1
ATOM 1161 N N . LEU A 1 149 ? 9.205 -2.177 -4.293 1.00 92.81 149 LEU A N 1
ATOM 1162 C CA . LEU A 1 149 ? 10.176 -2.731 -3.353 1.00 92.81 149 LEU A CA 1
ATOM 1163 C C . LEU A 1 149 ? 11.230 -1.723 -2.875 1.00 92.81 149 LEU A C 1
ATOM 1165 O O . LEU A 1 149 ? 11.810 -1.967 -1.818 1.00 92.81 149 LEU A O 1
ATOM 1169 N N . ASP A 1 150 ? 11.434 -0.591 -3.554 1.00 93.25 150 ASP A N 1
ATOM 1170 C CA . ASP A 1 150 ? 12.508 0.382 -3.276 1.00 93.25 150 ASP A CA 1
ATOM 1171 C C . ASP A 1 150 ? 13.904 -0.260 -3.101 1.00 93.25 150 ASP A C 1
ATOM 1173 O O . ASP A 1 150 ? 14.605 -0.038 -2.111 1.00 93.25 150 ASP A O 1
ATOM 1177 N N . LEU A 1 151 ? 14.345 -1.094 -4.045 1.00 95.81 151 LEU A N 1
ATOM 1178 C CA . LEU A 1 151 ? 15.593 -1.859 -3.889 1.00 95.81 151 LEU A CA 1
ATOM 1179 C C . LEU A 1 151 ? 16.862 -1.026 -4.107 1.00 95.81 151 LEU A C 1
ATOM 1181 O O . LEU A 1 151 ? 17.922 -1.342 -3.554 1.00 95.81 151 LEU A O 1
ATOM 1185 N N . LYS A 1 152 ? 16.804 0.006 -4.955 1.00 96.69 152 LYS A N 1
ATOM 1186 C CA . LYS A 1 152 ? 17.985 0.764 -5.373 1.00 96.69 152 LYS A CA 1
ATOM 1187 C C . LYS A 1 152 ? 17.691 2.246 -5.577 1.00 96.69 152 LYS A C 1
ATOM 1189 O O . LYS A 1 152 ? 16.961 2.629 -6.480 1.00 96.69 152 LYS A O 1
ATOM 1194 N N . ASN A 1 153 ? 18.417 3.084 -4.844 1.00 95.94 153 ASN A N 1
ATOM 1195 C CA . ASN A 1 153 ? 18.648 4.475 -5.215 1.00 95.94 153 ASN A CA 1
ATOM 1196 C C . ASN A 1 153 ? 19.920 4.563 -6.083 1.00 95.94 153 ASN A C 1
ATOM 1198 O O . ASN A 1 153 ? 21.008 4.152 -5.654 1.00 95.94 153 ASN A O 1
ATOM 1202 N N . ILE A 1 154 ? 19.790 5.055 -7.318 1.00 95.50 154 ILE A N 1
ATOM 1203 C CA . ILE A 1 154 ? 20.895 5.074 -8.295 1.00 95.50 154 ILE A CA 1
ATOM 1204 C C . ILE A 1 154 ? 22.032 5.990 -7.837 1.00 95.50 154 ILE A C 1
ATOM 1206 O O . ILE A 1 154 ? 23.202 5.615 -7.909 1.00 95.50 154 ILE A O 1
ATOM 1210 N N . LEU A 1 155 ? 21.691 7.163 -7.307 1.00 93.88 155 LEU A N 1
ATOM 1211 C CA . LEU A 1 155 ? 22.651 8.199 -6.921 1.00 93.88 155 LEU A CA 1
ATOM 1212 C C . LEU A 1 155 ? 23.134 8.070 -5.471 1.00 93.88 155 LEU A C 1
ATOM 1214 O O . LEU A 1 155 ? 23.905 8.908 -5.006 1.00 93.88 155 LEU A O 1
ATOM 1218 N N . SER A 1 156 ? 22.656 7.058 -4.740 1.00 92.94 156 SER A N 1
ATOM 1219 C CA . SER A 1 156 ? 22.774 6.945 -3.276 1.00 92.94 156 SER A CA 1
ATOM 1220 C C . SER A 1 156 ? 22.413 8.248 -2.540 1.00 92.94 156 SER A C 1
ATOM 1222 O O . SER A 1 156 ? 22.984 8.578 -1.503 1.00 92.94 156 SER A O 1
ATOM 1224 N N . SER A 1 157 ? 21.497 9.022 -3.120 1.00 91.25 157 SER A N 1
ATOM 1225 C CA . SER A 1 157 ? 21.052 10.331 -2.652 1.00 91.25 157 SER A CA 1
ATOM 1226 C C . SER A 1 157 ? 19.692 10.674 -3.261 1.00 91.25 157 SER A C 1
ATOM 1228 O O . SER A 1 157 ? 19.259 10.090 -4.254 1.00 91.25 157 SER A O 1
ATOM 1230 N N . GLY A 1 158 ? 18.988 11.629 -2.657 1.00 91.31 158 GLY A N 1
ATOM 1231 C CA . GLY A 1 158 ? 17.631 11.965 -3.076 1.00 91.31 158 GLY A CA 1
ATOM 1232 C C . GLY A 1 158 ? 16.604 10.928 -2.617 1.00 91.31 158 GLY A C 1
ATOM 1233 O O . GLY A 1 158 ? 16.791 10.260 -1.602 1.00 91.31 158 GLY A O 1
ATOM 1234 N N . ARG A 1 159 ? 15.476 10.865 -3.327 1.00 91.62 159 ARG A N 1
ATOM 1235 C CA . ARG A 1 159 ? 14.274 10.114 -2.922 1.00 91.62 159 ARG A CA 1
ATOM 1236 C C . ARG A 1 159 ? 13.721 9.203 -4.013 1.00 91.62 159 ARG A C 1
ATOM 1238 O O . ARG A 1 159 ? 12.654 8.637 -3.832 1.00 91.62 159 ARG A O 1
ATOM 1245 N N . GLU A 1 160 ? 14.423 9.094 -5.132 1.00 92.25 160 GLU A N 1
ATOM 1246 C CA . GLU A 1 160 ? 14.039 8.183 -6.201 1.00 92.25 160 GLU A CA 1
ATOM 1247 C C . GLU A 1 160 ? 14.611 6.805 -5.916 1.00 92.25 160 GLU A C 1
ATOM 1249 O O . GLU A 1 160 ? 15.817 6.637 -5.698 1.00 92.25 160 GLU A O 1
ATOM 1254 N N . TRP A 1 161 ? 13.716 5.835 -5.892 1.00 94.31 161 TRP A N 1
ATOM 1255 C CA . TRP A 1 161 ? 14.017 4.442 -5.661 1.00 94.31 161 TRP A CA 1
ATOM 1256 C C . TRP A 1 161 ? 13.425 3.633 -6.801 1.00 94.31 161 TRP A C 1
ATOM 1258 O O . TRP A 1 161 ? 12.435 4.026 -7.408 1.00 94.31 161 TRP A O 1
ATOM 1268 N N . TYR A 1 162 ? 14.105 2.540 -7.111 1.00 95.75 162 TYR A N 1
ATOM 1269 C CA . TYR A 1 162 ? 13.767 1.639 -8.196 1.00 95.75 162 TYR A CA 1
ATOM 1270 C C . TYR A 1 162 ? 13.873 0.207 -7.681 1.00 95.75 162 TYR A C 1
ATOM 1272 O O . TYR A 1 162 ? 14.682 -0.074 -6.785 1.00 95.75 162 TYR A O 1
ATOM 1280 N N . GLY A 1 163 ? 13.093 -0.702 -8.242 1.00 96.44 163 GLY A N 1
ATOM 1281 C CA . GLY A 1 163 ? 13.097 -2.111 -7.896 1.00 96.44 163 GLY A CA 1
ATOM 1282 C C . GLY A 1 163 ? 14.182 -2.903 -8.627 1.00 96.44 163 GLY A C 1
ATOM 1283 O O . GLY A 1 163 ? 15.395 -2.621 -8.575 1.00 96.44 163 GLY A O 1
ATOM 1284 N N . GLU A 1 164 ? 13.747 -4.007 -9.210 1.00 97.62 164 GLU A N 1
ATOM 1285 C CA . GLU A 1 164 ? 14.580 -5.083 -9.714 1.00 97.62 164 GLU A CA 1
ATOM 1286 C C . GLU A 1 164 ? 15.478 -4.644 -10.876 1.00 97.62 164 GLU A C 1
ATOM 1288 O O . GLU A 1 164 ? 15.144 -3.782 -11.684 1.00 97.62 164 GLU A O 1
ATOM 1293 N N . LEU A 1 165 ? 16.669 -5.247 -10.959 1.00 97.31 165 LEU A N 1
ATOM 1294 C CA . LEU A 1 165 ? 17.567 -5.066 -12.099 1.00 97.31 165 LEU A CA 1
ATOM 1295 C C . LEU A 1 165 ? 17.011 -5.807 -13.314 1.00 97.31 165 LEU A C 1
ATOM 1297 O O . LEU A 1 165 ? 16.774 -7.010 -13.244 1.00 97.31 165 LEU A O 1
ATOM 1301 N N . MET A 1 166 ? 16.924 -5.104 -14.437 1.00 97.31 166 MET A N 1
ATOM 1302 C CA . MET A 1 166 ? 16.451 -5.645 -15.704 1.00 97.31 166 MET A CA 1
ATOM 1303 C C . MET A 1 166 ? 17.603 -5.775 -16.700 1.00 97.31 166 MET A C 1
ATOM 1305 O O . MET A 1 166 ? 18.373 -4.832 -16.895 1.00 97.31 166 MET A O 1
ATOM 1309 N N . VAL A 1 167 ? 17.716 -6.943 -17.334 1.00 96.31 167 VAL A N 1
ATOM 1310 C CA . VAL A 1 167 ? 18.673 -7.247 -18.412 1.00 96.31 167 VAL A CA 1
ATOM 1311 C C . VAL A 1 167 ? 18.007 -8.156 -19.443 1.00 96.31 167 VAL A C 1
ATOM 1313 O O . VAL A 1 167 ? 17.089 -8.904 -19.109 1.00 96.31 167 VAL A O 1
ATOM 1316 N N . SER A 1 168 ? 18.490 -8.147 -20.684 1.00 93.94 168 SER A N 1
ATOM 1317 C CA . SER A 1 168 ? 17.767 -8.759 -21.812 1.00 93.94 168 SER A CA 1
ATOM 1318 C C . SER A 1 168 ? 17.639 -10.279 -21.767 1.00 93.94 168 SER A C 1
ATOM 1320 O O . SER A 1 168 ? 16.815 -10.863 -22.462 1.00 93.94 168 SER A O 1
ATOM 1322 N N . SER A 1 169 ? 18.433 -10.943 -20.930 1.00 91.00 169 SER A N 1
ATOM 1323 C CA . SER A 1 169 ? 18.390 -12.393 -20.739 1.00 91.00 169 SER A CA 1
ATOM 1324 C C . SER A 1 169 ? 17.455 -12.854 -19.617 1.00 91.00 169 SER A C 1
ATOM 1326 O O . SER A 1 169 ? 17.315 -14.061 -19.423 1.00 91.00 169 SER A O 1
ATOM 1328 N N . SER A 1 170 ? 16.849 -11.937 -18.854 1.00 93.94 170 SER A N 1
ATOM 1329 C CA . SER A 1 170 ? 16.106 -12.279 -17.638 1.00 93.94 170 SER A CA 1
ATOM 1330 C C . SER A 1 170 ? 14.852 -11.414 -17.485 1.00 93.94 170 SER A C 1
ATOM 1332 O O . SER A 1 170 ? 14.937 -10.335 -16.895 1.00 93.94 170 SER A O 1
ATOM 1334 N N . PRO A 1 171 ? 13.685 -11.871 -17.977 1.00 95.56 171 PRO A N 1
ATOM 1335 C CA . PRO A 1 171 ? 12.426 -11.189 -17.703 1.00 95.56 171 PRO A CA 1
ATOM 1336 C C . PRO A 1 171 ? 12.077 -11.254 -16.209 1.00 95.56 171 PRO A C 1
ATOM 1338 O O . PRO A 1 171 ? 12.335 -12.259 -15.538 1.00 95.56 171 PRO A O 1
ATOM 1341 N N . LEU A 1 172 ? 11.466 -10.185 -15.703 1.00 97.25 172 LEU A N 1
ATOM 1342 C CA . LEU A 1 172 ? 10.897 -10.104 -14.361 1.00 97.25 172 LEU A CA 1
ATOM 1343 C C . LEU A 1 172 ? 9.468 -10.634 -14.394 1.00 97.25 172 LEU A C 1
ATOM 1345 O O . LEU A 1 172 ? 8.684 -10.237 -15.251 1.00 97.25 172 LEU A O 1
ATOM 1349 N N . ARG A 1 173 ? 9.125 -11.503 -13.441 1.00 96.75 173 ARG A N 1
ATOM 1350 C CA . ARG A 1 173 ? 7.771 -12.034 -13.262 1.00 96.75 173 ARG A CA 1
ATOM 1351 C C . ARG A 1 173 ? 7.257 -11.677 -11.880 1.00 96.75 173 ARG A C 1
ATOM 1353 O O . ARG A 1 173 ? 7.905 -11.996 -10.886 1.00 96.75 173 ARG A O 1
ATOM 1360 N N . ILE A 1 174 ? 6.090 -11.051 -11.839 1.00 96.75 174 ILE A N 1
ATOM 1361 C CA . ILE A 1 174 ? 5.395 -10.632 -10.627 1.00 96.75 174 ILE A CA 1
ATOM 1362 C C . ILE A 1 174 ? 4.041 -11.338 -10.612 1.00 96.75 174 ILE A C 1
ATOM 1364 O O . ILE A 1 174 ? 3.280 -11.273 -11.576 1.00 96.75 174 ILE A O 1
ATOM 1368 N N . SER A 1 175 ? 3.741 -12.026 -9.515 1.00 95.56 175 SER A N 1
ATOM 1369 C CA . SER A 1 175 ? 2.475 -12.734 -9.341 1.00 95.56 175 SER A CA 1
ATOM 1370 C C . SER A 1 175 ? 1.601 -12.005 -8.331 1.00 95.56 175 SER A C 1
ATOM 1372 O O . SER A 1 175 ? 2.016 -11.771 -7.197 1.00 95.56 175 SER A O 1
ATOM 1374 N N . PHE A 1 176 ? 0.363 -11.729 -8.722 1.00 93.75 176 PHE A N 1
ATOM 1375 C CA . PHE A 1 176 ? -0.677 -11.183 -7.860 1.00 93.75 176 PHE A CA 1
ATOM 1376 C C . PHE A 1 176 ? -1.692 -12.289 -7.539 1.00 93.75 176 PHE A C 1
ATOM 1378 O O . PHE A 1 176 ? -2.585 -12.569 -8.350 1.00 93.75 176 PHE A O 1
ATOM 1385 N N . PRO A 1 177 ? -1.543 -12.986 -6.397 1.00 90.88 177 PRO A N 1
ATOM 1386 C CA . PRO A 1 177 ? -2.523 -13.970 -5.965 1.00 90.88 177 PRO A CA 1
ATOM 1387 C C . PRO A 1 177 ? -3.774 -13.283 -5.402 1.00 90.88 177 PRO A C 1
ATOM 1389 O O . PRO A 1 177 ? -3.726 -12.135 -4.966 1.00 90.88 177 PRO A O 1
ATOM 1392 N N . ASN A 1 178 ? -4.879 -14.027 -5.329 1.00 85.88 178 ASN A N 1
ATOM 1393 C CA . ASN A 1 178 ? -6.116 -13.610 -4.654 1.00 85.88 178 ASN A CA 1
ATOM 1394 C C . ASN A 1 178 ? -6.809 -12.381 -5.267 1.00 85.88 178 ASN A C 1
ATOM 1396 O O . ASN A 1 178 ? -7.569 -11.701 -4.578 1.00 85.88 178 ASN A O 1
ATOM 1400 N N . ILE A 1 179 ? -6.592 -12.111 -6.556 1.00 85.94 179 ILE A N 1
ATOM 1401 C CA . ILE A 1 179 ? -7.424 -11.156 -7.292 1.00 85.94 179 ILE A CA 1
ATOM 1402 C C . ILE A 1 179 ? -8.805 -11.800 -7.503 1.00 85.94 179 ILE A C 1
ATOM 1404 O O . ILE A 1 179 ? -8.873 -12.900 -8.062 1.00 85.94 179 ILE A O 1
ATOM 1408 N N . PRO A 1 180 ? -9.909 -11.173 -7.053 1.00 86.62 180 PRO A N 1
ATOM 1409 C CA . PRO A 1 180 ? -11.247 -11.700 -7.291 1.00 86.62 180 PRO A CA 1
ATOM 1410 C C . PRO A 1 180 ? -11.561 -11.825 -8.787 1.00 86.62 180 PRO A C 1
ATOM 1412 O O . PRO A 1 180 ? -10.925 -11.164 -9.613 1.00 86.62 180 PRO A O 1
ATOM 1415 N N . PRO A 1 181 ? -12.573 -12.627 -9.162 1.00 87.75 181 PRO A N 1
ATOM 1416 C CA . PRO A 1 181 ? -12.998 -12.728 -10.549 1.00 87.75 181 PRO A CA 1
ATOM 1417 C C . PRO A 1 181 ? -13.328 -11.352 -11.133 1.00 87.75 181 PRO A C 1
ATOM 1419 O O . PRO A 1 181 ? -14.209 -10.644 -10.651 1.00 87.75 181 PRO A O 1
ATOM 1422 N N . LEU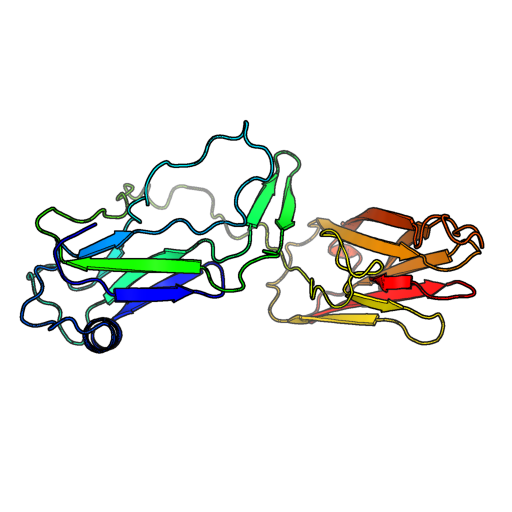 A 1 182 ? -12.606 -10.982 -12.189 1.00 90.31 182 LEU A N 1
ATOM 1423 C CA . LEU A 1 182 ? -12.888 -9.772 -12.950 1.00 90.31 182 LEU A CA 1
ATOM 1424 C C . LEU A 1 182 ? -14.281 -9.825 -13.585 1.00 90.31 182 LEU A C 1
ATOM 1426 O O . LEU A 1 182 ? -14.733 -10.876 -14.047 1.00 90.31 182 LEU A O 1
ATOM 1430 N N . THR A 1 183 ? -14.934 -8.666 -13.644 1.00 91.44 18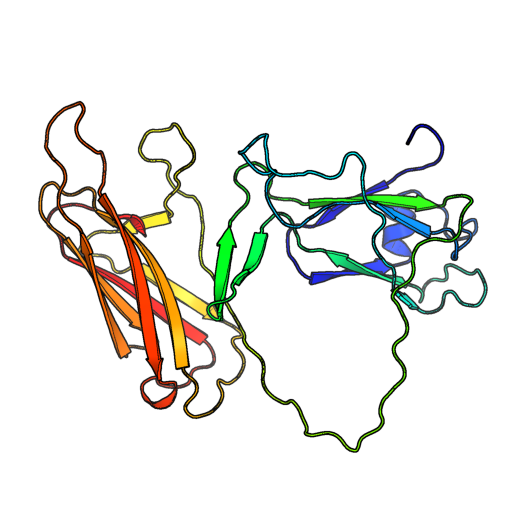3 THR A N 1
ATOM 1431 C CA . THR A 1 183 ? -16.227 -8.512 -14.316 1.00 91.44 183 THR A CA 1
ATOM 1432 C C . THR A 1 183 ? -16.051 -8.673 -15.826 1.00 91.44 183 THR A C 1
ATOM 1434 O O . THR A 1 183 ? -15.099 -8.154 -16.406 1.00 91.44 183 THR A O 1
ATOM 1437 N N . SER A 1 184 ? -16.966 -9.387 -16.486 1.00 90.50 184 SER A N 1
ATOM 1438 C CA . SER A 1 184 ? -16.852 -9.624 -17.929 1.00 90.50 184 SER A CA 1
ATOM 1439 C C . SER A 1 184 ? -16.810 -8.311 -18.714 1.00 90.50 184 SER A C 1
ATOM 1441 O O . SER A 1 184 ? -17.645 -7.429 -18.510 1.00 90.50 184 SER A O 1
ATOM 1443 N N . GLY A 1 185 ? -15.819 -8.179 -19.599 1.00 91.38 185 GLY A N 1
ATOM 1444 C CA . GLY A 1 185 ? -15.621 -6.980 -20.416 1.00 91.38 185 GLY A CA 1
ATOM 1445 C C . GLY A 1 185 ? -15.096 -5.751 -19.666 1.00 91.38 185 GLY A C 1
ATOM 1446 O O . GLY A 1 185 ? -14.966 -4.699 -20.289 1.00 91.38 185 GLY A O 1
ATOM 1447 N N . SER A 1 186 ? -14.766 -5.856 -18.371 1.00 92.94 186 SER A N 1
ATOM 1448 C CA . SER A 1 186 ? -14.131 -4.754 -17.638 1.00 92.94 186 SER A CA 1
ATOM 1449 C C . SER A 1 186 ? -12.749 -4.428 -18.203 1.00 92.94 186 SER A C 1
ATOM 1451 O O . SER A 1 186 ? -12.055 -5.312 -18.705 1.00 92.94 186 SER A O 1
ATOM 1453 N N . THR A 1 187 ? -12.317 -3.180 -18.055 1.00 92.62 187 THR A N 1
ATOM 1454 C CA . THR A 1 187 ? -10.958 -2.753 -18.406 1.00 92.62 187 THR A CA 1
ATOM 1455 C C . THR A 1 187 ? -10.024 -2.922 -17.217 1.00 92.62 187 THR A C 1
ATOM 1457 O O . THR A 1 187 ? -10.364 -2.546 -16.097 1.00 92.62 187 THR A O 1
ATOM 1460 N N . ILE A 1 188 ? -8.833 -3.454 -17.474 1.00 92.94 188 ILE A N 1
ATOM 1461 C CA . ILE A 1 188 ? -7.726 -3.473 -16.520 1.00 92.94 188 ILE A CA 1
ATOM 1462 C C . ILE A 1 188 ? -6.788 -2.332 -16.894 1.00 92.94 188 ILE A C 1
ATOM 1464 O O . ILE A 1 188 ? -6.350 -2.259 -18.042 1.00 92.94 188 ILE A O 1
ATOM 1468 N N . THR A 1 189 ? -6.477 -1.465 -15.933 1.00 92.81 189 THR A N 1
ATOM 1469 C CA . THR A 1 189 ? -5.502 -0.378 -16.089 1.00 92.81 189 THR A CA 1
ATOM 1470 C C . THR A 1 189 ? -4.211 -0.755 -15.381 1.00 92.81 189 THR A C 1
ATOM 1472 O O . THR A 1 189 ? -4.237 -1.168 -14.222 1.00 92.81 189 THR A O 1
ATOM 1475 N N . ILE A 1 190 ? -3.082 -0.605 -16.069 1.00 93.38 190 ILE A N 1
ATOM 1476 C CA . ILE A 1 190 ? -1.753 -0.939 -15.556 1.00 93.38 190 ILE A CA 1
ATOM 1477 C C . ILE A 1 190 ? -0.883 0.298 -15.691 1.00 93.38 190 ILE A C 1
ATOM 1479 O O . ILE A 1 190 ? -0.703 0.806 -16.791 1.00 93.38 190 ILE A O 1
ATOM 1483 N N . ILE A 1 191 ? -0.337 0.768 -14.576 1.00 94.00 191 ILE A N 1
ATOM 1484 C CA . ILE A 1 191 ? 0.618 1.874 -14.546 1.00 94.00 191 ILE A CA 1
ATOM 1485 C C . ILE A 1 191 ? 1.979 1.266 -14.238 1.00 94.00 191 ILE A C 1
ATOM 1487 O O . ILE A 1 191 ? 2.111 0.483 -13.297 1.00 94.00 191 ILE A O 1
ATOM 1491 N N . SER A 1 192 ? 2.982 1.572 -15.051 1.00 95.38 192 SER A N 1
ATOM 1492 C CA . SER A 1 192 ? 4.331 1.026 -14.896 1.00 95.38 192 SER A CA 1
ATOM 1493 C C . SER A 1 192 ? 5.366 2.128 -15.019 1.00 95.38 192 SER A C 1
ATOM 1495 O O . SER A 1 192 ? 5.269 2.983 -15.895 1.00 95.38 192 SER A O 1
ATOM 1497 N N . SER A 1 193 ? 6.353 2.090 -14.129 1.00 95.94 193 SER A N 1
ATOM 1498 C CA . SER A 1 193 ? 7.529 2.953 -14.142 1.00 95.94 193 SER A CA 1
ATOM 1499 C C . SER A 1 193 ? 8.743 2.096 -14.459 1.00 95.94 193 SER A C 1
ATOM 1501 O O . SER A 1 193 ? 8.865 0.990 -13.944 1.00 95.94 193 SER A O 1
ATOM 1503 N N . VAL A 1 194 ? 9.626 2.586 -15.319 1.00 97.69 194 VAL A N 1
ATOM 1504 C CA . VAL A 1 194 ? 10.881 1.913 -15.668 1.00 97.69 194 VAL A CA 1
ATOM 1505 C C . VAL A 1 194 ? 12.009 2.924 -15.761 1.00 97.69 194 VAL A C 1
ATOM 1507 O O . VAL A 1 194 ? 11.786 4.104 -16.023 1.00 97.69 194 VAL A O 1
ATOM 1510 N N . LEU A 1 195 ? 13.240 2.454 -15.593 1.00 98.19 195 LEU A N 1
ATOM 1511 C CA . LEU A 1 195 ? 14.454 3.249 -15.751 1.00 98.19 195 LEU A CA 1
ATOM 1512 C C . LEU A 1 195 ? 15.397 2.566 -16.734 1.00 98.19 195 LEU A C 1
ATOM 1514 O O . LEU A 1 195 ? 15.872 1.469 -16.452 1.00 98.19 195 LEU A O 1
ATOM 1518 N N . ASN A 1 196 ? 15.762 3.219 -17.836 1.00 98.12 196 ASN A N 1
ATOM 1519 C CA . ASN A 1 196 ? 16.871 2.749 -18.672 1.00 98.12 196 ASN A CA 1
ATOM 1520 C C . ASN A 1 196 ? 18.193 3.378 -18.220 1.00 98.12 196 ASN A C 1
ATOM 1522 O O . ASN A 1 196 ? 18.287 4.597 -18.123 1.00 98.12 196 ASN A O 1
ATOM 1526 N N . GLN A 1 197 ? 19.221 2.560 -17.991 1.00 96.56 197 GLN A N 1
ATOM 1527 C CA . GLN A 1 197 ? 20.578 3.017 -17.645 1.00 96.56 197 GLN A CA 1
ATOM 1528 C C . GLN A 1 197 ? 21.594 2.724 -18.765 1.00 96.56 197 GLN A C 1
ATOM 1530 O O . GLN A 1 197 ? 22.794 2.938 -18.594 1.00 96.56 197 GLN A O 1
ATOM 1535 N N . SER A 1 198 ? 21.142 2.177 -19.898 1.00 95.69 198 SER A N 1
ATOM 1536 C CA . SER A 1 198 ? 21.975 1.943 -21.081 1.00 95.69 198 SER A CA 1
ATOM 1537 C C . SER A 1 198 ? 22.334 3.258 -21.778 1.00 95.69 198 SER A C 1
ATOM 1539 O O . SER A 1 198 ? 21.565 4.215 -21.741 1.00 95.69 198 SER A O 1
ATOM 1541 N N . GLN A 1 199 ? 23.481 3.292 -22.465 1.00 95.81 199 GLN A N 1
ATOM 1542 C CA . GLN A 1 199 ? 23.832 4.412 -23.352 1.00 95.81 199 GLN A CA 1
ATOM 1543 C C . GLN A 1 199 ? 22.997 4.424 -24.639 1.00 95.81 199 GLN A C 1
ATOM 1545 O O . GLN A 1 199 ? 22.818 5.462 -25.268 1.00 95.81 199 GLN A O 1
ATOM 1550 N N . GLU A 1 200 ? 22.441 3.269 -24.997 1.00 96.56 200 GLU A N 1
ATOM 1551 C CA . GLU A 1 200 ? 21.525 3.103 -26.119 1.00 96.56 200 GLU A CA 1
ATOM 1552 C C . GLU A 1 200 ? 20.070 3.112 -25.647 1.00 96.56 200 GLU A C 1
ATOM 1554 O O . GLU A 1 200 ? 19.770 2.821 -24.481 1.00 96.56 200 GLU A O 1
ATOM 1559 N N . LYS A 1 201 ? 19.160 3.393 -26.584 1.00 97.56 201 LYS A N 1
ATOM 1560 C CA . LYS A 1 201 ? 17.722 3.214 -26.358 1.00 97.56 201 LYS A CA 1
ATOM 1561 C C . LYS A 1 201 ? 17.420 1.772 -25.946 1.00 97.56 201 LYS A C 1
ATOM 1563 O O . LYS A 1 201 ? 18.091 0.844 -26.398 1.00 97.56 201 LYS A O 1
ATOM 1568 N N . ALA A 1 202 ? 16.399 1.609 -25.117 1.00 97.94 202 ALA A N 1
ATOM 1569 C CA . ALA A 1 202 ? 15.895 0.306 -24.716 1.00 97.94 202 ALA A CA 1
ATOM 1570 C C . ALA A 1 202 ? 14.366 0.303 -24.683 1.00 97.94 202 ALA A C 1
ATOM 1572 O O . ALA A 1 202 ? 13.750 1.355 -24.498 1.00 97.94 202 ALA A O 1
ATOM 1573 N N . SER A 1 203 ? 13.782 -0.881 -24.827 1.00 98.12 203 SER A N 1
ATOM 1574 C CA . SER A 1 203 ? 12.342 -1.108 -24.734 1.00 98.12 203 SER A CA 1
ATOM 1575 C C . SER A 1 203 ? 12.027 -2.057 -23.581 1.00 98.12 203 SER A C 1
ATOM 1577 O O . SER A 1 203 ? 12.716 -3.057 -23.383 1.00 98.12 203 SER A O 1
ATOM 1579 N N . PHE A 1 204 ? 10.997 -1.752 -22.801 1.00 98.38 204 PHE A N 1
ATOM 1580 C CA . PHE A 1 204 ? 10.465 -2.630 -21.763 1.00 98.38 204 PHE A CA 1
ATOM 1581 C C . PHE A 1 204 ? 9.149 -3.199 -22.270 1.00 98.38 204 PHE A C 1
ATOM 1583 O O . PHE A 1 204 ? 8.212 -2.436 -22.465 1.00 98.38 204 PHE A O 1
ATOM 1590 N N . ASN A 1 205 ? 9.069 -4.507 -22.503 1.00 98.06 205 ASN A N 1
ATOM 1591 C CA . ASN A 1 205 ? 7.877 -5.153 -23.053 1.00 98.06 205 ASN A CA 1
ATOM 1592 C C . ASN A 1 205 ? 7.073 -5.818 -21.938 1.00 98.06 205 ASN A C 1
ATOM 1594 O O . ASN A 1 205 ? 7.625 -6.599 -21.158 1.00 98.06 205 ASN A O 1
ATOM 1598 N N . PHE A 1 206 ? 5.772 -5.541 -21.907 1.00 97.75 206 PHE A N 1
ATOM 1599 C CA . PHE A 1 206 ? 4.860 -5.936 -20.839 1.00 97.75 206 PHE A CA 1
ATOM 1600 C C . PHE A 1 206 ? 3.862 -6.988 -21.315 1.00 97.75 206 PHE A C 1
ATOM 1602 O O . PHE A 1 206 ? 3.307 -6.899 -22.417 1.00 97.75 206 PHE A O 1
ATOM 1609 N N . SER A 1 207 ? 3.587 -7.966 -20.458 1.00 95.88 207 SER A N 1
ATOM 1610 C CA . SER A 1 207 ? 2.510 -8.932 -20.666 1.00 95.88 207 SER A CA 1
ATOM 1611 C C . SER A 1 207 ? 1.791 -9.277 -19.366 1.00 95.88 207 SER A C 1
ATOM 1613 O O . SER A 1 207 ? 2.359 -9.183 -18.277 1.00 95.88 207 SER A O 1
ATOM 1615 N N . LEU A 1 208 ? 0.520 -9.656 -19.490 1.00 95.00 208 LEU A N 1
ATOM 1616 C CA . LEU A 1 208 ? -0.323 -10.109 -18.391 1.00 95.00 208 LEU A CA 1
ATOM 1617 C C . LEU A 1 208 ? -1.002 -11.410 -18.797 1.00 95.00 208 LEU A C 1
ATOM 1619 O O . LEU A 1 208 ? -1.724 -11.449 -19.791 1.00 95.00 208 LEU A O 1
ATOM 1623 N N . ASN A 1 209 ? -0.779 -12.465 -18.014 1.00 92.88 209 ASN A N 1
ATOM 1624 C CA . ASN A 1 209 ? -1.254 -13.823 -18.302 1.00 92.88 209 ASN A CA 1
ATOM 1625 C C . ASN A 1 209 ? -0.932 -14.252 -19.745 1.00 92.88 209 ASN A C 1
ATOM 1627 O O . ASN A 1 209 ? -1.806 -14.738 -20.463 1.00 92.88 209 ASN A O 1
ATOM 1631 N N . ASP A 1 210 ? 0.318 -14.021 -20.157 1.00 90.75 210 ASP A N 1
ATOM 1632 C CA . ASP A 1 210 ? 0.872 -14.296 -21.491 1.00 90.75 210 ASP A CA 1
ATOM 1633 C C . ASP A 1 210 ? 0.326 -13.417 -22.638 1.00 90.75 210 ASP A C 1
ATOM 1635 O O . ASP A 1 210 ? 0.840 -13.480 -23.757 1.00 90.75 210 ASP A O 1
ATOM 1639 N N . SER A 1 211 ? -0.660 -12.550 -22.385 1.00 93.94 211 SER A N 1
ATOM 1640 C CA . SER A 1 211 ? -1.130 -11.558 -23.360 1.00 93.94 211 SER A CA 1
ATOM 1641 C C . SER A 1 211 ? -0.213 -10.336 -23.353 1.00 93.94 211 SER A C 1
ATOM 1643 O O . SER A 1 211 ? -0.022 -9.706 -22.313 1.00 93.94 211 SER A O 1
ATOM 1645 N N . ASN A 1 212 ? 0.351 -9.971 -24.508 1.00 94.44 212 ASN A N 1
ATOM 1646 C CA . ASN A 1 212 ? 1.121 -8.735 -24.649 1.00 94.44 212 ASN A CA 1
ATOM 1647 C C . ASN A 1 212 ? 0.213 -7.512 -24.449 1.00 94.44 212 ASN A C 1
ATOM 1649 O O . ASN A 1 212 ? -0.877 -7.453 -25.012 1.00 94.44 212 ASN A O 1
ATOM 1653 N N . ILE A 1 213 ? 0.678 -6.553 -23.650 1.00 95.50 213 ILE A N 1
ATOM 1654 C CA . ILE A 1 213 ? -0.075 -5.336 -23.319 1.00 95.50 213 ILE A CA 1
ATOM 1655 C C . ILE A 1 213 ? 0.519 -4.106 -24.013 1.00 95.50 213 ILE A C 1
ATOM 1657 O O . ILE A 1 213 ? -0.206 -3.178 -24.364 1.00 95.50 213 ILE A O 1
ATOM 1661 N N . GLY A 1 214 ? 1.837 -4.083 -24.205 1.00 96.62 214 GLY A N 1
ATOM 1662 C CA . GLY A 1 214 ? 2.528 -2.955 -24.814 1.00 96.62 214 GLY A CA 1
ATOM 1663 C C . GLY A 1 214 ? 3.999 -2.901 -24.435 1.00 96.62 214 GLY A C 1
ATOM 1664 O O . GLY A 1 214 ? 4.552 -3.863 -23.890 1.00 96.62 214 GLY A O 1
ATOM 1665 N N . ALA A 1 215 ? 4.626 -1.766 -24.732 1.00 97.88 215 ALA A N 1
ATOM 1666 C CA . ALA A 1 215 ? 6.013 -1.505 -24.394 1.00 97.88 215 ALA A CA 1
ATOM 1667 C C . ALA A 1 215 ? 6.230 -0.046 -23.973 1.00 97.88 215 ALA A C 1
ATOM 1669 O O . ALA A 1 215 ? 5.541 0.844 -24.467 1.00 97.88 215 ALA A O 1
ATOM 1670 N N . ILE A 1 216 ? 7.204 0.183 -23.088 1.00 98.44 216 ILE A N 1
ATOM 1671 C CA . ILE A 1 216 ? 7.741 1.514 -22.778 1.00 98.44 216 ILE A CA 1
ATOM 1672 C C . ILE A 1 216 ? 9.113 1.634 -23.433 1.00 98.44 216 ILE A C 1
ATOM 1674 O O . ILE A 1 216 ? 10.040 0.909 -23.068 1.00 98.44 216 ILE A O 1
ATOM 1678 N N . ASP A 1 217 ? 9.264 2.585 -24.351 1.00 98.19 217 ASP A N 1
ATOM 1679 C CA . ASP A 1 217 ? 10.562 2.933 -24.923 1.00 98.19 217 ASP A CA 1
ATOM 1680 C C . ASP A 1 217 ? 11.230 4.043 -24.108 1.00 98.19 217 ASP A C 1
ATOM 1682 O O . ASP A 1 217 ? 10.658 5.111 -23.876 1.00 98.19 217 ASP A O 1
ATOM 1686 N N . ALA A 1 218 ? 12.482 3.820 -23.720 1.00 98.00 218 ALA A N 1
ATOM 1687 C CA . ALA A 1 218 ? 13.280 4.778 -22.971 1.00 98.00 218 ALA A CA 1
ATOM 1688 C C . ALA A 1 218 ? 14.558 5.137 -23.737 1.00 98.00 218 ALA A C 1
ATOM 1690 O O . ALA A 1 218 ? 15.246 4.289 -24.313 1.00 98.00 218 ALA A O 1
ATOM 1691 N N . SER A 1 219 ? 14.893 6.429 -23.736 1.00 98.19 219 SER A N 1
ATOM 1692 C CA . SER A 1 219 ? 16.139 6.911 -24.336 1.00 98.19 219 SER A CA 1
ATOM 1693 C C . SER A 1 219 ? 17.364 6.378 -23.588 1.00 98.19 219 SER A C 1
ATOM 1695 O O . SER A 1 219 ? 17.272 5.976 -22.428 1.00 98.19 219 SER A O 1
ATOM 1697 N N . GLY A 1 220 ? 18.512 6.357 -24.264 1.00 96.81 220 GLY A N 1
ATOM 1698 C CA . GLY A 1 220 ? 19.794 6.086 -23.622 1.00 96.81 220 GLY A CA 1
ATOM 1699 C C . GLY A 1 220 ? 20.333 7.306 -22.874 1.00 96.81 220 GLY A C 1
ATOM 1700 O O . GLY A 1 220 ? 19.888 8.433 -23.107 1.00 96.81 220 GLY A O 1
ATOM 1701 N N . VAL A 1 221 ? 21.303 7.077 -21.993 1.00 96.31 221 VAL A N 1
ATOM 1702 C CA . VAL A 1 221 ? 22.028 8.132 -21.272 1.00 96.31 221 VAL A CA 1
ATOM 1703 C C . VAL A 1 221 ? 23.392 8.432 -21.890 1.00 96.31 221 VAL A C 1
ATOM 1705 O O . VAL A 1 221 ? 24.002 7.589 -22.545 1.00 96.31 221 VAL A O 1
ATOM 1708 N N . GLY A 1 222 ? 23.904 9.641 -21.665 1.00 95.19 222 GLY A N 1
ATOM 1709 C CA . GLY A 1 222 ? 25.249 10.005 -22.103 1.00 95.19 222 GLY A CA 1
ATOM 1710 C C . GLY A 1 222 ? 26.358 9.348 -21.256 1.00 95.19 222 GLY A C 1
ATOM 1711 O O . GLY A 1 222 ? 26.129 8.956 -20.108 1.00 95.19 222 GLY A O 1
ATOM 1712 N N . PRO A 1 223 ? 27.583 9.201 -21.797 1.00 93.56 223 PRO A N 1
ATOM 1713 C CA . PRO A 1 223 ? 28.706 8.575 -21.095 1.00 93.56 223 PRO A CA 1
ATOM 1714 C C . PRO A 1 223 ? 29.416 9.518 -20.107 1.00 93.56 223 PRO A C 1
ATOM 1716 O O . PRO A 1 223 ? 30.368 9.110 -19.437 1.00 93.56 223 PRO A O 1
ATOM 1719 N N . GLY A 1 224 ? 29.022 10.791 -20.048 1.00 94.62 224 GLY A N 1
ATOM 1720 C CA . GLY A 1 224 ? 29.670 11.811 -19.241 1.00 94.62 224 GLY A CA 1
ATOM 1721 C C . GLY A 1 224 ? 29.525 11.567 -17.741 1.00 94.62 224 GLY A C 1
ATOM 1722 O O . GLY A 1 224 ? 28.519 11.066 -17.233 1.00 94.62 224 GLY A O 1
ATOM 1723 N N . THR A 1 225 ? 30.538 11.990 -16.984 1.00 89.38 225 THR A N 1
ATOM 1724 C CA . THR A 1 225 ? 30.548 11.872 -15.518 1.00 89.38 225 THR A CA 1
ATOM 1725 C C . THR A 1 225 ? 29.323 12.525 -14.877 1.00 89.38 225 THR A C 1
ATOM 1727 O O . THR A 1 225 ? 28.778 11.973 -13.923 1.00 89.38 225 THR A O 1
ATOM 1730 N N . TYR A 1 226 ? 28.855 13.643 -15.433 1.00 90.69 226 TYR A N 1
ATOM 1731 C CA . TYR A 1 226 ? 27.729 14.428 -14.917 1.00 90.69 226 TYR A CA 1
ATOM 1732 C C . TYR A 1 226 ? 26.448 14.297 -15.747 1.00 90.69 226 TYR A C 1
ATOM 1734 O O . TYR A 1 226 ? 25.495 15.022 -15.485 1.00 90.69 226 TYR A O 1
ATOM 1742 N N . ASP A 1 227 ? 26.422 13.377 -16.712 1.00 94.12 227 ASP A N 1
ATOM 1743 C CA . ASP A 1 227 ? 25.204 13.063 -17.457 1.00 94.12 227 ASP A CA 1
ATOM 1744 C C . ASP A 1 227 ? 24.234 12.284 -16.560 1.00 94.12 227 ASP A C 1
ATOM 1746 O O . ASP A 1 227 ? 24.654 11.656 -15.571 1.00 94.12 227 ASP A O 1
ATOM 1750 N N . ASP A 1 228 ? 22.955 12.299 -16.935 1.00 93.06 228 ASP A N 1
ATOM 1751 C CA . ASP A 1 228 ? 21.898 11.537 -16.274 1.00 93.06 228 ASP A CA 1
ATOM 1752 C C . ASP A 1 228 ? 22.301 10.066 -16.105 1.00 93.06 228 ASP A C 1
ATOM 1754 O O . ASP A 1 228 ? 22.920 9.458 -16.979 1.00 93.06 228 ASP A O 1
ATOM 1758 N N . LYS A 1 229 ? 21.976 9.478 -14.948 1.00 93.94 229 LYS A N 1
ATOM 1759 C CA . LYS A 1 229 ? 22.331 8.077 -14.634 1.00 93.94 229 LYS A CA 1
ATOM 1760 C C . LYS A 1 229 ? 21.254 7.069 -15.006 1.00 93.94 229 LYS A C 1
ATOM 1762 O O . LYS A 1 229 ? 21.479 5.867 -14.896 1.00 93.94 229 LYS A O 1
ATOM 1767 N N . GLY A 1 230 ? 20.126 7.560 -15.492 1.00 95.81 230 GLY A N 1
ATOM 1768 C CA . GLY A 1 230 ? 19.107 6.785 -16.167 1.00 95.81 230 GLY A CA 1
ATOM 1769 C C . GLY A 1 230 ? 17.995 7.700 -16.667 1.00 95.81 230 GLY A C 1
ATOM 1770 O O . GLY A 1 230 ? 17.882 8.841 -16.224 1.00 95.81 230 GLY A O 1
ATOM 1771 N N . VAL A 1 231 ? 17.183 7.192 -17.586 1.00 97.31 231 VAL A N 1
ATOM 1772 C CA . VAL A 1 231 ? 15.976 7.864 -18.078 1.00 97.31 231 VAL A CA 1
ATOM 1773 C C . VAL A 1 231 ? 14.771 7.116 -17.534 1.00 97.31 231 VAL A C 1
ATOM 1775 O O . VAL A 1 231 ? 14.543 5.965 -17.912 1.00 97.31 2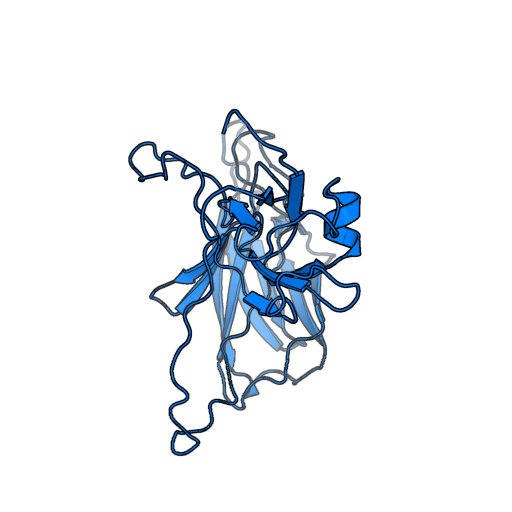31 VAL A O 1
ATOM 1778 N N . ALA A 1 232 ? 14.046 7.755 -16.615 1.00 97.06 232 ALA A N 1
ATOM 1779 C CA . ALA A 1 232 ? 12.822 7.212 -16.045 1.00 97.06 232 ALA A CA 1
ATOM 1780 C C . ALA A 1 232 ? 11.635 7.539 -16.955 1.00 97.06 232 ALA A C 1
ATOM 1782 O O . ALA A 1 232 ? 11.485 8.679 -17.401 1.00 97.06 232 ALA A O 1
ATOM 1783 N N . VAL A 1 233 ? 10.795 6.545 -17.224 1.00 97.81 233 VAL A N 1
ATOM 1784 C CA . VAL A 1 233 ? 9.572 6.702 -18.014 1.00 97.81 233 VAL A CA 1
ATOM 1785 C C . VAL A 1 233 ? 8.442 5.985 -17.290 1.00 97.81 233 VAL A C 1
ATOM 1787 O O . VAL A 1 233 ? 8.605 4.848 -16.851 1.00 97.81 233 VAL A O 1
ATOM 1790 N N . ILE A 1 234 ? 7.306 6.666 -17.167 1.00 95.50 234 ILE A N 1
ATOM 1791 C CA . ILE A 1 234 ? 6.063 6.099 -16.650 1.00 95.50 234 ILE A CA 1
ATOM 1792 C C . ILE A 1 234 ? 5.077 6.062 -17.804 1.00 95.50 234 ILE A C 1
ATOM 1794 O O . ILE A 1 234 ? 4.929 7.064 -18.506 1.00 95.50 234 ILE A O 1
ATOM 1798 N N . ASP A 1 235 ? 4.393 4.938 -17.968 1.00 95.56 235 ASP A N 1
ATOM 1799 C CA . ASP A 1 235 ? 3.304 4.820 -18.929 1.00 95.56 235 ASP A CA 1
ATOM 1800 C C . ASP A 1 235 ? 2.116 4.058 -18.338 1.00 95.56 235 ASP A C 1
ATOM 1802 O O . ASP A 1 235 ? 2.226 3.363 -17.320 1.00 95.56 235 ASP A O 1
ATOM 1806 N N . THR A 1 236 ? 0.959 4.243 -18.966 1.00 93.56 236 THR A N 1
ATOM 1807 C CA . THR A 1 236 ? -0.300 3.603 -18.596 1.00 93.56 236 THR A CA 1
ATOM 1808 C C . THR A 1 236 ? -0.818 2.775 -19.755 1.00 93.56 236 THR A C 1
ATOM 1810 O O . THR A 1 236 ? -1.050 3.277 -20.852 1.00 93.56 236 THR A O 1
ATOM 1813 N N . PHE A 1 237 ? -1.088 1.508 -19.477 1.00 94.12 237 PHE A N 1
ATOM 1814 C CA . PHE A 1 237 ? -1.692 0.582 -20.413 1.00 94.12 237 PHE A CA 1
ATOM 1815 C C . PHE A 1 237 ? -3.104 0.213 -19.990 1.00 94.12 237 PHE A C 1
ATOM 1817 O O . PHE A 1 237 ? -3.449 0.224 -18.806 1.00 94.12 237 PHE A O 1
ATOM 1824 N N . THR A 1 238 ? -3.908 -0.184 -20.971 1.00 93.56 238 THR A N 1
ATOM 1825 C CA . THR A 1 238 ? -5.222 -0.774 -20.723 1.00 93.56 238 THR A CA 1
ATOM 1826 C C . THR A 1 238 ? -5.387 -2.036 -21.548 1.00 93.56 238 THR A C 1
ATOM 1828 O O . THR A 1 238 ? -4.927 -2.089 -22.686 1.00 93.56 238 THR A O 1
ATOM 1831 N N . ILE A 1 239 ? -6.038 -3.043 -20.976 1.00 94.50 239 ILE A N 1
ATOM 1832 C CA . ILE A 1 239 ? -6.390 -4.286 -21.667 1.00 94.50 239 ILE A CA 1
ATOM 1833 C C . ILE A 1 239 ? -7.793 -4.716 -21.239 1.00 94.50 239 ILE A C 1
ATOM 1835 O O . ILE A 1 239 ? -8.169 -4.569 -20.068 1.00 94.50 239 ILE A O 1
ATOM 1839 N N . SER A 1 240 ? -8.601 -5.208 -22.178 1.00 94.31 240 SER A N 1
ATOM 1840 C CA . SER A 1 240 ? -9.917 -5.742 -21.836 1.00 94.31 240 SER A CA 1
ATOM 1841 C C . SER A 1 240 ? -9.764 -7.071 -21.105 1.00 94.31 240 SER A C 1
ATOM 1843 O O . SER A 1 240 ? -8.961 -7.921 -21.486 1.00 94.31 240 SER A O 1
ATOM 1845 N N . GLN A 1 241 ? -10.613 -7.316 -20.107 1.00 92.44 241 GLN A N 1
ATOM 1846 C CA . GLN A 1 241 ? -10.724 -8.627 -19.468 1.00 92.44 241 GLN A CA 1
ATOM 1847 C C . GLN A 1 241 ? -10.961 -9.749 -20.496 1.00 92.44 241 GLN A C 1
ATOM 1849 O O . GLN A 1 241 ? -10.499 -10.864 -20.285 1.00 92.44 241 GLN A O 1
ATOM 1854 N N . ASN A 1 242 ? -11.620 -9.458 -21.623 1.00 91.81 242 ASN A N 1
ATOM 1855 C CA . ASN A 1 242 ? -11.874 -10.437 -22.684 1.00 91.81 242 ASN A CA 1
ATOM 1856 C C . ASN A 1 242 ? -10.608 -10.852 -23.462 1.00 91.81 242 ASN A C 1
ATOM 1858 O O . ASN A 1 242 ? -10.637 -11.860 -24.165 1.00 91.81 242 ASN A O 1
ATOM 1862 N N . GLU A 1 243 ? -9.522 -10.081 -23.369 1.00 90.44 243 GLU A N 1
ATOM 1863 C CA . GLU A 1 243 ? -8.250 -10.320 -24.071 1.00 90.44 243 GLU A CA 1
ATOM 1864 C C . GLU A 1 243 ? -7.235 -11.089 -23.214 1.00 90.44 243 GLU A C 1
ATOM 1866 O O . GLU A 1 243 ? -6.162 -11.466 -23.692 1.00 90.44 243 GLU A O 1
ATOM 1871 N N . ILE A 1 244 ? -7.565 -11.336 -21.945 1.00 87.56 244 ILE A N 1
ATOM 1872 C CA . ILE A 1 244 ? -6.724 -12.093 -21.026 1.00 87.56 244 ILE A CA 1
ATOM 1873 C C . ILE A 1 244 ? -7.406 -13.390 -20.609 1.00 87.56 244 ILE A C 1
ATOM 1875 O O . ILE A 1 244 ? -8.615 -13.461 -20.380 1.00 87.56 244 ILE A O 1
ATOM 1879 N N . ASN A 1 245 ? -6.603 -14.434 -20.436 1.00 77.56 245 ASN A N 1
ATOM 1880 C CA . ASN A 1 245 ? -7.087 -15.654 -19.811 1.00 77.56 245 ASN A CA 1
ATOM 1881 C C . ASN A 1 245 ? -7.357 -15.364 -18.331 1.00 77.56 245 ASN A C 1
ATOM 1883 O O . ASN A 1 245 ? -6.440 -14.998 -17.592 1.00 77.56 245 ASN A O 1
ATOM 1887 N N . GLN A 1 246 ? -8.607 -15.515 -17.889 1.00 74.81 246 GLN A N 1
ATOM 1888 C CA . GLN A 1 246 ? -8.941 -15.362 -16.476 1.00 74.81 246 GLN A CA 1
ATOM 1889 C C . GLN A 1 246 ? -8.252 -16.475 -15.677 1.00 74.81 246 GLN A C 1
ATOM 1891 O O . GLN A 1 246 ? -8.452 -17.662 -15.933 1.00 74.81 246 GLN A O 1
ATOM 1896 N N . GLN A 1 247 ? -7.419 -16.082 -14.717 1.00 77.00 247 GLN A N 1
ATOM 1897 C CA . GLN A 1 247 ? -6.656 -16.984 -13.860 1.00 77.00 247 GLN A CA 1
ATOM 1898 C C . GLN A 1 247 ? -6.830 -16.565 -12.397 1.00 77.00 247 GLN A C 1
ATOM 1900 O O . GLN A 1 247 ? -7.073 -15.399 -12.102 1.00 77.00 247 GLN A O 1
ATOM 1905 N N . ALA A 1 248 ? -6.695 -17.519 -11.472 1.00 77.94 248 ALA A N 1
ATOM 1906 C CA . ALA A 1 248 ? -6.735 -17.240 -10.031 1.00 77.94 248 ALA A CA 1
ATOM 1907 C C . ALA A 1 248 ? -5.502 -16.456 -9.536 1.00 77.94 248 ALA A C 1
ATOM 1909 O O . ALA A 1 248 ? -5.526 -15.849 -8.466 1.00 77.94 248 ALA A O 1
ATOM 1910 N N . VAL A 1 249 ? -4.418 -16.494 -10.313 1.00 87.44 249 VAL A N 1
ATOM 1911 C CA . VAL A 1 249 ? -3.191 -15.732 -10.088 1.00 87.44 249 VAL A CA 1
ATOM 1912 C C . VAL A 1 249 ? -2.929 -14.932 -11.349 1.00 87.44 249 VAL A C 1
ATOM 1914 O O . VAL A 1 249 ? -2.868 -15.507 -12.433 1.00 87.44 249 VAL A O 1
ATOM 1917 N N . PHE A 1 250 ? -2.783 -13.622 -11.203 1.00 91.19 250 PHE A N 1
ATOM 1918 C CA . PHE A 1 250 ? -2.417 -12.745 -12.307 1.00 91.19 250 PHE A CA 1
ATOM 1919 C C . PHE A 1 250 ? -0.896 -12.675 -12.387 1.00 91.19 250 PHE A C 1
ATOM 1921 O O . PHE A 1 250 ? -0.245 -12.285 -11.420 1.00 91.19 250 PHE A O 1
ATOM 1928 N N . ASN A 1 251 ? -0.333 -13.081 -13.520 1.00 94.25 251 ASN A N 1
ATOM 1929 C CA . ASN A 1 251 ? 1.105 -13.073 -13.757 1.00 94.25 251 ASN A CA 1
ATOM 1930 C C . ASN A 1 251 ? 1.443 -11.916 -14.685 1.00 94.25 251 ASN A C 1
ATOM 1932 O O . ASN A 1 251 ? 1.079 -11.927 -15.860 1.00 94.25 251 ASN A O 1
ATOM 1936 N N . PHE A 1 252 ? 2.123 -10.921 -14.133 1.00 95.69 252 PHE A N 1
ATOM 1937 C CA . PHE A 1 252 ? 2.660 -9.790 -14.864 1.00 95.69 252 PHE A CA 1
ATOM 1938 C C . PHE A 1 252 ? 4.124 -10.066 -15.192 1.00 95.69 252 PHE A C 1
ATOM 1940 O O . PHE A 1 252 ? 4.909 -10.415 -14.308 1.00 95.69 252 PHE A O 1
ATOM 1947 N N . GLU A 1 253 ? 4.494 -9.933 -16.458 1.00 97.12 253 GLU A N 1
ATOM 1948 C CA . GLU A 1 253 ? 5.869 -10.112 -16.910 1.00 97.12 253 GLU A CA 1
ATOM 1949 C C . GLU A 1 253 ? 6.364 -8.853 -17.618 1.00 97.12 253 GLU A C 1
ATOM 1951 O O . GLU A 1 253 ? 5.669 -8.284 -18.463 1.00 97.12 253 GLU A O 1
ATOM 1956 N N . VAL A 1 254 ? 7.594 -8.459 -17.287 1.00 97.75 254 VAL A N 1
ATOM 1957 C CA . VAL A 1 254 ? 8.332 -7.383 -17.949 1.00 97.75 254 VAL A CA 1
ATOM 1958 C C . VAL A 1 254 ? 9.626 -7.958 -18.502 1.00 97.75 254 VAL A C 1
ATOM 1960 O O . VAL A 1 254 ? 10.391 -8.594 -17.777 1.00 97.75 254 VAL A O 1
ATOM 1963 N N . SER A 1 255 ? 9.913 -7.712 -19.774 1.00 97.69 255 SER A N 1
ATOM 1964 C CA . SER A 1 255 ? 11.210 -8.022 -20.383 1.00 97.69 255 SER A CA 1
ATOM 1965 C C . SER A 1 255 ? 11.901 -6.744 -20.839 1.00 97.69 255 SER A C 1
ATOM 1967 O O . SER A 1 255 ? 11.246 -5.775 -21.209 1.00 97.69 255 SER A O 1
ATOM 1969 N N . TYR A 1 256 ? 13.229 -6.731 -20.784 1.00 98.12 256 TYR A N 1
ATOM 1970 C CA . TYR A 1 256 ? 14.051 -5.602 -21.210 1.00 98.12 256 TYR A CA 1
ATOM 1971 C C . TYR A 1 256 ? 14.719 -5.936 -22.538 1.00 98.12 256 TYR A C 1
ATOM 1973 O O . TYR A 1 256 ? 15.319 -6.996 -22.670 1.00 98.12 256 TYR A O 1
ATOM 1981 N N . ASP A 1 257 ? 14.638 -5.040 -23.508 1.00 97.25 257 ASP A N 1
ATOM 1982 C CA . ASP A 1 257 ? 15.343 -5.133 -24.780 1.00 97.25 257 ASP A CA 1
ATOM 1983 C C . ASP A 1 257 ? 16.267 -3.923 -24.923 1.00 97.25 257 ASP A C 1
ATOM 1985 O O . ASP A 1 257 ? 15.854 -2.828 -25.304 1.00 97.25 257 ASP A O 1
ATOM 1989 N N . GLY A 1 258 ? 17.526 -4.107 -24.537 1.00 93.75 258 GLY A N 1
ATOM 1990 C CA . GLY A 1 258 ? 18.567 -3.093 -24.647 1.00 93.75 258 GLY A CA 1
ATOM 1991 C C . GLY A 1 258 ? 19.965 -3.690 -24.511 1.00 93.75 258 GLY A C 1
ATOM 1992 O O . GLY A 1 258 ? 20.142 -4.841 -24.115 1.00 93.75 258 GLY A O 1
ATOM 1993 N N . ALA A 1 259 ? 20.990 -2.902 -24.836 1.00 90.31 259 ALA A N 1
ATOM 1994 C CA . ALA A 1 259 ? 22.386 -3.348 -24.770 1.00 90.31 259 ALA A CA 1
ATOM 1995 C C . ALA A 1 259 ? 22.978 -3.345 -23.343 1.00 90.31 259 ALA A C 1
ATOM 1997 O O . ALA A 1 259 ? 24.059 -3.890 -23.124 1.00 90.31 259 ALA A O 1
ATOM 1998 N N . GLY A 1 260 ? 22.301 -2.702 -22.386 1.00 92.56 260 GLY A N 1
ATOM 1999 C CA . GLY A 1 260 ? 22.790 -2.491 -21.026 1.00 92.56 260 GLY A CA 1
ATOM 2000 C C . GLY A 1 260 ? 21.872 -3.092 -19.969 1.00 92.56 260 GLY A C 1
ATOM 2001 O O . GLY A 1 260 ? 21.611 -4.292 -19.951 1.00 92.56 260 GLY A O 1
ATOM 2002 N N . SER A 1 261 ? 21.418 -2.243 -19.051 1.00 95.75 261 SER A N 1
ATOM 2003 C CA . SER A 1 261 ? 20.474 -2.639 -18.013 1.00 95.75 261 SER A CA 1
ATOM 2004 C C . SER A 1 261 ? 19.444 -1.551 -17.770 1.00 95.75 261 SER A C 1
ATOM 2006 O O . SER A 1 261 ? 19.687 -0.369 -18.035 1.00 95.75 261 SER A O 1
ATOM 2008 N N . GLY A 1 262 ? 18.322 -1.963 -17.204 1.00 96.50 262 GLY A N 1
ATOM 2009 C CA . GLY A 1 262 ? 17.307 -1.075 -16.678 1.00 96.50 262 GLY A CA 1
ATOM 2010 C C . GLY A 1 262 ? 16.900 -1.438 -15.258 1.00 96.50 262 GLY A C 1
ATOM 2011 O O . GLY A 1 262 ? 17.502 -2.305 -14.615 1.00 96.50 262 GLY A O 1
ATOM 2012 N N . ARG A 1 263 ? 15.862 -0.769 -14.774 1.00 97.62 263 ARG A N 1
ATOM 2013 C CA . ARG A 1 263 ? 15.143 -1.112 -13.550 1.00 97.62 263 ARG A CA 1
ATOM 2014 C C . ARG A 1 263 ? 13.643 -1.071 -13.810 1.00 97.62 263 ARG A C 1
ATOM 2016 O O . ARG A 1 263 ? 13.208 -0.258 -14.628 1.00 97.62 263 ARG A O 1
ATOM 2023 N N . PHE A 1 264 ? 12.914 -1.940 -13.125 1.00 94.81 264 PHE A N 1
ATOM 2024 C CA . PHE A 1 264 ? 11.477 -1.812 -12.898 1.00 94.81 264 PHE A CA 1
ATOM 2025 C C . PHE A 1 264 ? 11.291 -1.204 -11.509 1.00 94.81 264 PHE A C 1
ATOM 2027 O O . PHE A 1 264 ? 12.044 -1.632 -10.606 1.00 94.81 264 PHE A O 1
#

Sequence (264 aa):
MSSGQWAKLGVTSKGIYKIDFQTIREAGFDPASIVTDNIQLFGQGGGMLPQSNQIARPSDLQENALYRVGLEDDSFDATDYILFFSEGPNLEYINNEGHLVYQKNLYADTAYYLLTVGTQQGKSVDTIANKGDNHPVIDSYIGYAYHELDLKNILSSGREWYGELMVSSSPLRISFPNIPPLTSGSTITIISSVLNQSQEKASFNFSLNDSNIGAIDASGVGPGTYDDKGVAVIDTFTISQNEINQQAVFNFEVSYDGAGSGRF

Radius of gyration: 23.88 Å; chains: 1; bounding box: 66×42×62 Å

pLDDT: mean 92.16, std 5.67, range [58.47, 98.44]

Foldseek 3Di:
DPDFQKFKDKDQAWDKDKCAPVNCVVSVHDQAPFQPQQKWKWFDAAEDDDPDPPDDDDPGTDTWAKDWDPCPVSGRDRPIIIMTTHRHNWHWDQDPVRDIDTGDHQPDSITMMMIGRDPDGYHHDDDDDDPDDPDDDDPDDDDDDDDDDQPDDQVVDDDDGFDDKADQVDKDKDKDAQDPFDDAFDKDKDKDKKKAQAQAKKKKWKDKQNHTFGIDIFGHWDPDPPIDRITMDMDMTMDTPVRHDDDNMIMMIIHMGDPDMMTD

Secondary structure (DSSP, 8-state):
--SS-EEEEEE-SSEEEEEEHHHHHHTT--GGG--GGGEEEE---SSPPPSSTTS---SSPPBPPBEEES-TTS---TT-EEEEEE--SSEEEE-TTS-EEEE--SS-S-EEEEEEE-SSPPPBPPPPPP--S-S----------------B-TTSSSS--B-SEEBTTB-EEEEEETPPPPPTTPEEEEEEEEEE-SSS-EEEEEEETTEEEEEEEEPPPPSSTTS-S-EEEEEEEEEEGGGS---SEEEEEEEEESSS-EE-